Protein AF-A0A660RSP5-F1 (afdb_monomer_lite)

Structure (mmCIF, N/CA/C/O backbone):
data_AF-A0A660RSP5-F1
#
_entry.id   AF-A0A660RSP5-F1
#
loop_
_atom_site.group_PDB
_atom_site.id
_atom_site.type_symbol
_atom_site.label_atom_id
_atom_site.label_alt_id
_atom_site.label_comp_id
_atom_site.label_asym_id
_atom_site.label_entity_id
_atom_site.label_seq_id
_atom_site.pdbx_PDB_ins_code
_atom_site.Cartn_x
_atom_site.Cartn_y
_atom_site.Cartn_z
_atom_site.occupancy
_atom_site.B_iso_or_equiv
_atom_site.auth_seq_id
_atom_site.auth_comp_id
_atom_site.auth_asym_id
_atom_site.auth_atom_id
_atom_site.pdbx_PDB_model_num
ATOM 1 N N . MET A 1 1 ? 59.440 -30.195 -25.433 1.00 60.75 1 MET A N 1
ATOM 2 C CA . MET A 1 1 ? 59.143 -30.164 -26.881 1.00 60.75 1 MET A CA 1
ATOM 3 C C . MET A 1 1 ? 57.649 -30.322 -27.140 1.00 60.75 1 MET A C 1
ATOM 5 O O . MET A 1 1 ? 57.074 -29.427 -27.732 1.00 60.75 1 MET A O 1
ATOM 9 N N . GLU A 1 2 ? 56.982 -31.351 -26.608 1.00 62.72 2 GLU A N 1
ATOM 10 C CA . GLU A 1 2 ? 55.548 -31.601 -26.872 1.00 62.72 2 GLU A CA 1
ATOM 11 C C . GLU A 1 2 ? 54.580 -30.484 -26.410 1.00 62.72 2 GLU A C 1
ATOM 13 O O . GLU A 1 2 ? 53.552 -30.231 -27.037 1.00 62.72 2 GLU A O 1
ATOM 18 N N . THR A 1 3 ? 54.899 -29.781 -25.321 1.00 61.47 3 THR A N 1
ATOM 19 C CA . THR A 1 3 ? 54.102 -28.652 -24.808 1.00 61.47 3 THR A CA 1
ATOM 20 C C . THR A 1 3 ? 54.238 -27.395 -25.667 1.00 61.47 3 THR A C 1
ATOM 22 O O . THR A 1 3 ? 53.270 -26.654 -25.825 1.00 61.47 3 THR A O 1
ATOM 25 N N . THR A 1 4 ? 55.413 -27.172 -26.257 1.00 66.56 4 THR A N 1
ATOM 26 C CA . THR A 1 4 ? 55.713 -26.020 -27.111 1.00 66.56 4 THR A CA 1
ATOM 27 C C . THR A 1 4 ? 54.984 -26.114 -28.454 1.00 66.56 4 THR A C 1
ATOM 29 O O . THR A 1 4 ? 54.369 -25.137 -28.874 1.00 66.56 4 THR A O 1
ATOM 32 N N . ASP A 1 5 ? 54.935 -27.300 -29.069 1.00 72.12 5 ASP A N 1
ATOM 33 C CA . ASP A 1 5 ? 54.204 -27.543 -30.328 1.00 72.12 5 ASP A CA 1
ATOM 34 C C . ASP A 1 5 ? 52.677 -27.473 -30.154 1.00 72.12 5 ASP A C 1
ATOM 36 O O . ASP A 1 5 ? 51.948 -26.956 -31.009 1.00 72.12 5 ASP A O 1
ATOM 40 N N . LYS A 1 6 ? 52.161 -27.938 -29.008 1.00 74.12 6 LYS A N 1
ATOM 41 C CA . LYS A 1 6 ? 50.742 -27.779 -28.646 1.00 74.12 6 LYS A CA 1
ATOM 42 C C . LYS A 1 6 ? 50.365 -26.303 -28.460 1.00 74.12 6 LYS A C 1
ATOM 44 O O . LYS A 1 6 ? 49.287 -25.900 -28.890 1.00 74.12 6 LYS A O 1
ATOM 49 N N . LEU A 1 7 ? 51.251 -25.490 -27.879 1.00 73.88 7 LEU A N 1
ATOM 50 C CA . LEU A 1 7 ? 51.054 -24.042 -27.737 1.00 73.88 7 LEU A CA 1
ATOM 51 C C . LEU A 1 7 ? 51.103 -23.310 -29.088 1.00 73.88 7 LEU A C 1
ATOM 53 O O . LEU A 1 7 ? 50.232 -22.483 -29.359 1.00 73.88 7 LEU A O 1
ATOM 57 N N . LEU A 1 8 ? 52.067 -23.646 -29.951 1.00 72.31 8 LEU A N 1
ATOM 58 C CA . LEU A 1 8 ? 52.198 -23.084 -31.302 1.00 72.31 8 LEU A CA 1
ATOM 59 C C . LEU A 1 8 ? 50.972 -23.402 -32.174 1.00 72.31 8 LEU A C 1
ATOM 61 O O . LEU A 1 8 ? 50.362 -22.496 -32.740 1.00 72.31 8 LEU A O 1
ATOM 65 N N . SER 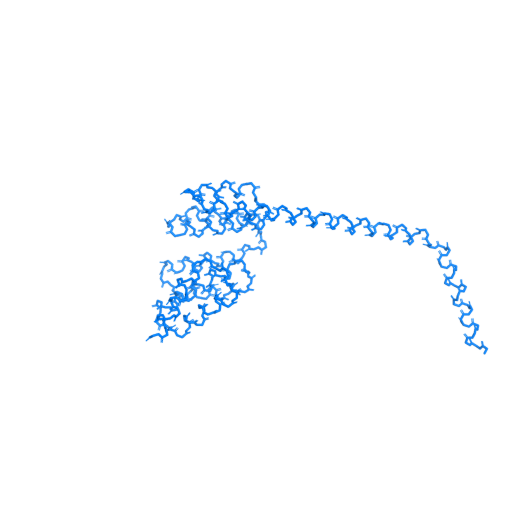A 1 9 ? 50.533 -24.663 -32.200 1.00 76.50 9 SER A N 1
ATOM 66 C CA . SER A 1 9 ? 49.352 -25.077 -32.976 1.00 76.50 9 SER A CA 1
ATOM 67 C C . SER A 1 9 ? 48.030 -24.519 -32.430 1.00 76.50 9 SER A C 1
ATOM 69 O O . SER A 1 9 ? 47.089 -24.279 -33.191 1.00 76.50 9 SER A O 1
ATOM 71 N N . PHE A 1 10 ? 47.936 -24.281 -31.119 1.00 78.44 10 PHE A N 1
ATOM 72 C CA . PHE A 1 10 ? 46.805 -23.573 -30.522 1.00 78.44 10 PHE A CA 1
ATOM 73 C C . PHE A 1 10 ? 46.781 -22.104 -30.955 1.00 78.44 10 PHE A C 1
ATOM 75 O O . PHE A 1 10 ? 45.726 -21.602 -31.339 1.00 78.44 10 PHE A O 1
ATOM 82 N N . HIS A 1 11 ? 47.939 -21.437 -30.955 1.00 77.56 11 HIS A N 1
ATOM 83 C CA . HIS A 1 11 ? 48.065 -20.051 -31.394 1.00 77.56 11 HIS A CA 1
ATOM 84 C C . HIS A 1 11 ? 47.678 -19.872 -32.870 1.00 77.56 11 HIS A C 1
ATOM 86 O O . HIS A 1 11 ? 46.904 -18.970 -33.189 1.00 77.56 11 HIS A O 1
ATOM 92 N N . GLU A 1 12 ? 48.119 -20.767 -33.759 1.00 80.56 12 GLU A N 1
ATOM 93 C CA . GLU A 1 12 ? 47.739 -20.737 -35.179 1.00 80.56 12 GLU A CA 1
ATOM 94 C C . GLU A 1 12 ? 46.234 -20.942 -35.392 1.00 80.56 12 GLU A C 1
ATOM 96 O O . GLU A 1 12 ? 45.598 -20.200 -36.144 1.00 80.56 12 GLU A O 1
ATOM 101 N N . LYS A 1 13 ? 45.627 -21.914 -34.695 1.00 81.44 13 LYS A N 1
ATOM 102 C CA . LYS A 1 13 ? 44.175 -22.151 -34.768 1.00 81.44 13 LYS A CA 1
ATOM 103 C C . LYS A 1 13 ? 43.376 -20.965 -34.232 1.00 81.44 13 LYS A C 1
ATOM 105 O O . LYS A 1 13 ? 42.359 -20.605 -34.823 1.00 81.44 13 LYS A O 1
ATOM 110 N N . LEU A 1 14 ? 43.839 -20.354 -33.143 1.00 81.75 14 LEU A N 1
ATOM 111 C CA . LEU A 1 14 ? 43.219 -19.178 -32.539 1.00 81.75 14 LEU A CA 1
ATOM 112 C C . LEU A 1 14 ? 43.320 -17.959 -33.467 1.00 81.75 14 LEU A C 1
ATOM 114 O O . LEU A 1 14 ? 42.321 -17.282 -33.698 1.00 81.75 14 LEU A O 1
ATOM 118 N N . SER A 1 15 ? 44.495 -17.721 -34.054 1.00 80.56 15 SER A N 1
ATOM 119 C CA . SER A 1 15 ? 44.726 -16.646 -35.025 1.00 80.56 15 SER A CA 1
ATOM 120 C C . SER A 1 15 ? 43.828 -16.794 -36.257 1.00 80.56 15 SER A C 1
ATOM 122 O O . SER A 1 15 ? 43.096 -15.869 -36.612 1.00 80.56 15 SER A O 1
ATOM 124 N N . ASN A 1 16 ? 43.774 -17.995 -36.843 1.00 82.25 16 ASN A N 1
ATOM 125 C CA . ASN A 1 16 ? 42.913 -18.285 -37.991 1.00 82.25 16 ASN A CA 1
ATOM 126 C C . ASN A 1 16 ? 41.420 -18.152 -37.654 1.00 82.25 16 ASN A C 1
ATOM 128 O O . ASN A 1 16 ? 40.634 -17.696 -38.486 1.00 82.25 16 ASN A O 1
ATOM 132 N N . PHE A 1 17 ? 41.018 -18.512 -36.432 1.00 83.56 17 PHE A N 1
ATOM 133 C CA . PHE A 1 17 ? 39.652 -18.313 -35.952 1.00 83.56 17 PHE A CA 1
ATOM 134 C C . PHE A 1 17 ? 39.293 -16.825 -35.870 1.00 83.56 17 PHE A C 1
ATOM 136 O O . PHE A 1 17 ? 38.258 -16.420 -36.400 1.00 83.56 17 PHE A O 1
ATOM 143 N N . PHE A 1 18 ? 40.155 -15.998 -35.272 1.00 83.00 18 PHE A N 1
ATOM 144 C CA . PHE A 1 18 ? 39.928 -14.556 -35.229 1.00 83.00 18 PHE A CA 1
ATOM 145 C C . PHE A 1 18 ? 39.943 -13.956 -36.632 1.00 83.00 18 PHE A C 1
ATOM 147 O O . PHE A 1 18 ? 38.989 -13.281 -36.983 1.00 83.00 18 PHE A O 1
ATOM 154 N N . HIS A 1 19 ? 40.914 -14.261 -37.492 1.00 81.31 19 HIS A N 1
ATOM 155 C CA . HIS A 1 19 ? 40.895 -13.750 -38.866 1.00 81.31 19 HIS A CA 1
ATOM 156 C C . HIS A 1 19 ? 39.615 -14.109 -39.630 1.00 81.31 19 HIS A C 1
ATOM 158 O O . HIS A 1 19 ? 39.085 -13.266 -40.352 1.00 81.31 19 HIS A O 1
ATOM 164 N N . LYS A 1 20 ? 39.075 -15.315 -39.423 1.00 86.31 20 LYS A N 1
ATOM 165 C CA . LYS A 1 20 ? 37.833 -15.756 -40.067 1.00 86.31 20 LYS A CA 1
ATOM 166 C C . LYS A 1 20 ? 36.572 -15.099 -39.490 1.00 86.31 20 LYS A C 1
ATOM 168 O O . LYS A 1 20 ? 35.636 -14.851 -40.244 1.00 86.31 20 LYS A O 1
ATOM 173 N N . TYR A 1 21 ? 36.520 -14.828 -38.182 1.00 90.31 21 TYR A N 1
ATOM 174 C CA . TYR A 1 21 ? 35.291 -14.393 -37.497 1.00 90.31 21 TYR A CA 1
ATOM 175 C C . TYR A 1 21 ? 35.359 -13.000 -36.851 1.00 90.31 21 TYR A C 1
ATOM 177 O O . TYR A 1 21 ? 34.368 -12.568 -36.266 1.00 90.31 21 TYR A O 1
ATOM 185 N N . ILE A 1 22 ? 36.466 -12.259 -36.964 1.00 87.38 22 ILE A N 1
ATOM 186 C CA . ILE A 1 22 ? 36.654 -10.968 -36.277 1.00 87.38 22 ILE A CA 1
ATOM 187 C C . ILE A 1 22 ? 35.582 -9.949 -36.662 1.00 87.38 22 ILE A C 1
ATOM 189 O O . ILE A 1 22 ? 35.043 -9.280 -35.786 1.00 87.38 22 ILE A O 1
ATOM 193 N N . GLN A 1 23 ? 35.208 -9.869 -37.943 1.00 86.88 23 GLN A N 1
ATOM 194 C CA . GLN A 1 23 ? 34.152 -8.960 -38.398 1.00 86.88 23 GLN A CA 1
ATOM 195 C C . GLN A 1 23 ? 32.800 -9.321 -37.772 1.00 86.88 23 GLN A C 1
ATOM 197 O O . GLN A 1 23 ? 32.117 -8.441 -37.260 1.00 86.88 23 GLN A O 1
ATOM 202 N N . LEU A 1 24 ? 32.457 -10.613 -37.726 1.00 90.38 24 LEU A N 1
ATOM 203 C CA . LEU A 1 24 ? 31.219 -11.098 -37.112 1.00 90.38 24 LEU A CA 1
ATOM 204 C C . LEU A 1 24 ? 31.195 -10.828 -35.599 1.00 90.38 24 LEU A C 1
ATOM 206 O O . LEU A 1 24 ? 30.187 -10.356 -35.075 1.00 90.38 24 LEU A O 1
ATOM 210 N N . ILE A 1 25 ? 32.314 -11.058 -34.905 1.00 90.88 25 ILE A N 1
ATOM 211 C CA . ILE A 1 25 ? 32.462 -10.763 -33.472 1.00 90.88 25 ILE A CA 1
ATOM 212 C C . ILE A 1 25 ? 32.290 -9.259 -33.214 1.00 90.88 25 ILE A C 1
ATOM 214 O O . ILE A 1 25 ? 31.538 -8.880 -32.317 1.00 90.88 25 ILE A O 1
ATOM 218 N N . LEU A 1 26 ? 32.918 -8.396 -34.019 1.00 89.69 26 LEU A N 1
ATOM 219 C CA . LEU A 1 26 ? 32.778 -6.941 -33.900 1.00 89.69 26 LEU A CA 1
ATOM 220 C C . LEU A 1 26 ? 31.334 -6.482 -34.141 1.00 89.69 26 LEU A C 1
ATOM 222 O O . LEU A 1 26 ? 30.825 -5.669 -33.371 1.00 89.69 26 LEU A O 1
ATOM 226 N N . THR A 1 27 ? 30.642 -7.030 -35.146 1.00 92.25 27 THR A N 1
ATOM 227 C CA . THR A 1 27 ? 29.224 -6.723 -35.391 1.00 92.25 27 THR A CA 1
ATOM 228 C C . THR A 1 27 ? 28.351 -7.111 -34.198 1.00 92.25 27 THR A C 1
ATOM 230 O O . THR A 1 27 ? 27.519 -6.314 -33.765 1.00 92.25 27 THR A O 1
ATOM 233 N N . VAL A 1 28 ? 28.565 -8.296 -33.614 1.00 94.75 28 VAL A N 1
ATOM 234 C CA . VAL A 1 28 ? 27.825 -8.748 -32.424 1.00 94.75 28 VAL A CA 1
ATOM 235 C C . VAL A 1 28 ? 28.103 -7.845 -31.220 1.00 94.75 28 VAL A C 1
ATOM 237 O O . VAL A 1 28 ? 27.164 -7.463 -30.523 1.00 94.75 28 VAL A O 1
ATOM 240 N N . ILE A 1 29 ? 29.360 -7.444 -30.999 1.00 95.00 29 ILE A N 1
ATOM 241 C CA . ILE A 1 29 ? 29.733 -6.524 -29.914 1.00 95.00 29 ILE A CA 1
ATOM 242 C C . ILE A 1 29 ? 29.045 -5.165 -30.089 1.00 95.00 29 ILE A C 1
ATOM 244 O O . ILE A 1 29 ? 28.493 -4.638 -29.126 1.00 95.00 29 ILE A O 1
ATOM 248 N N . ILE A 1 30 ? 29.019 -4.611 -31.305 1.00 95.75 30 ILE A N 1
ATOM 249 C CA . ILE A 1 30 ? 28.354 -3.330 -31.588 1.00 95.75 30 ILE A CA 1
ATOM 250 C C . ILE A 1 30 ? 26.849 -3.423 -31.315 1.00 95.75 30 ILE A C 1
ATOM 252 O O . ILE A 1 30 ? 26.295 -2.541 -30.658 1.00 95.75 30 ILE A O 1
ATOM 256 N N . ILE A 1 31 ? 26.193 -4.501 -31.759 1.00 96.62 31 ILE A N 1
ATOM 257 C CA . ILE A 1 31 ? 24.772 -4.742 -31.470 1.00 96.62 31 ILE A CA 1
ATOM 258 C C . ILE A 1 31 ? 24.548 -4.837 -29.957 1.00 96.62 31 ILE A C 1
ATOM 260 O O . ILE A 1 31 ? 23.613 -4.237 -29.431 1.00 96.62 31 ILE A O 1
ATOM 264 N N . PHE A 1 32 ? 25.425 -5.539 -29.237 1.00 96.81 32 PHE A N 1
ATOM 265 C CA . PHE A 1 32 ? 25.319 -5.688 -27.789 1.00 96.81 32 PHE A CA 1
ATOM 266 C C . PHE A 1 32 ? 25.487 -4.350 -27.052 1.00 96.81 32 PHE A C 1
ATOM 268 O O . PHE A 1 32 ? 24.688 -4.028 -26.173 1.00 96.81 32 PHE A O 1
ATOM 275 N N . ILE A 1 33 ? 26.458 -3.524 -27.454 1.00 96.31 33 ILE A N 1
ATOM 276 C CA . ILE A 1 33 ? 26.647 -2.167 -26.918 1.00 96.31 33 ILE A CA 1
ATOM 277 C C . ILE A 1 33 ? 25.419 -1.296 -27.213 1.00 96.31 33 ILE A C 1
ATOM 279 O O . ILE A 1 33 ? 24.932 -0.606 -26.317 1.00 96.31 33 ILE A O 1
ATOM 283 N N . ALA A 1 34 ? 24.875 -1.356 -28.432 1.00 95.88 34 ALA A N 1
ATOM 284 C CA . ALA A 1 34 ? 23.667 -0.618 -28.795 1.00 95.88 34 ALA A CA 1
ATOM 285 C C . ALA A 1 34 ? 22.459 -1.036 -27.935 1.00 95.88 34 ALA A C 1
ATOM 287 O O . ALA A 1 34 ? 21.726 -0.171 -27.454 1.00 95.88 34 ALA A O 1
ATOM 288 N N . LEU A 1 35 ? 22.290 -2.336 -27.668 1.00 96.62 35 LEU A N 1
ATOM 289 C CA . LEU A 1 35 ? 21.248 -2.851 -26.773 1.00 96.62 35 LEU A CA 1
ATOM 290 C C . LEU A 1 35 ? 21.434 -2.367 -25.328 1.00 96.62 35 LEU A C 1
ATOM 292 O O . LEU A 1 35 ? 20.459 -1.961 -24.696 1.00 96.62 35 LEU A O 1
ATOM 296 N N . ILE A 1 36 ? 22.671 -2.351 -24.818 1.00 95.44 36 ILE A N 1
ATOM 297 C CA . ILE A 1 36 ? 22.982 -1.815 -23.483 1.00 95.44 36 ILE A CA 1
ATOM 298 C C . ILE A 1 36 ? 22.635 -0.325 -23.409 1.00 95.44 36 ILE A C 1
ATOM 300 O O . ILE A 1 36 ? 21.987 0.100 -22.454 1.00 95.44 36 ILE A O 1
ATOM 304 N N . LEU A 1 37 ? 23.016 0.467 -24.415 1.00 95.31 37 LEU A N 1
ATOM 305 C CA . LEU A 1 37 ? 22.720 1.902 -24.460 1.00 95.31 37 LEU A CA 1
ATOM 306 C C . LEU A 1 37 ? 21.215 2.172 -24.555 1.00 95.31 37 LEU A C 1
ATOM 308 O O . LEU A 1 37 ? 20.706 3.032 -23.836 1.00 95.31 37 LEU A O 1
ATOM 312 N N . MET A 1 38 ? 20.488 1.409 -25.377 1.00 93.75 38 MET A N 1
ATOM 313 C CA . MET A 1 38 ? 19.026 1.486 -25.444 1.00 93.75 38 MET A CA 1
ATOM 314 C C . MET A 1 38 ? 18.382 1.138 -24.099 1.00 93.75 38 MET A C 1
ATOM 316 O O . MET A 1 38 ? 17.510 1.870 -23.631 1.00 93.75 38 MET A O 1
ATOM 320 N N . MET A 1 39 ? 18.832 0.065 -23.440 1.00 92.06 39 MET A N 1
ATOM 321 C CA . MET A 1 39 ? 18.318 -0.344 -22.131 1.00 92.06 39 MET A CA 1
ATOM 322 C C . MET A 1 39 ? 18.628 0.699 -21.046 1.00 92.06 39 MET A C 1
ATOM 324 O O . MET A 1 39 ? 17.749 1.045 -20.256 1.00 92.06 39 MET A O 1
ATOM 328 N N . ALA A 1 40 ? 19.845 1.247 -21.028 1.00 92.88 40 ALA A N 1
ATOM 329 C CA . ALA A 1 40 ? 20.249 2.297 -20.097 1.00 92.88 40 ALA A CA 1
ATOM 330 C C . ALA A 1 40 ? 19.448 3.591 -20.313 1.00 92.88 40 ALA A C 1
ATOM 332 O O . ALA A 1 40 ? 18.938 4.163 -19.349 1.00 92.88 40 ALA A O 1
ATOM 333 N N . GLY A 1 41 ? 19.272 4.015 -21.569 1.00 92.00 41 GLY A N 1
ATOM 334 C CA . GLY A 1 41 ? 18.461 5.180 -21.927 1.00 92.00 41 GLY A CA 1
ATOM 335 C C . GLY A 1 41 ? 16.989 5.009 -21.543 1.00 92.00 41 GLY A C 1
ATOM 336 O O . GLY A 1 41 ? 16.401 5.904 -20.931 1.00 92.00 41 GLY A O 1
ATOM 337 N N . TYR A 1 42 ? 16.411 3.834 -21.818 1.00 91.81 42 TYR A N 1
ATOM 338 C CA . TYR A 1 42 ? 15.050 3.491 -21.402 1.00 91.81 42 TYR A CA 1
ATOM 339 C C . TYR A 1 42 ? 14.895 3.528 -19.876 1.00 91.81 42 TYR A C 1
ATOM 341 O O . TYR A 1 42 ? 13.970 4.164 -19.362 1.00 91.81 42 TYR A O 1
ATOM 349 N N . ASN A 1 43 ? 15.824 2.908 -19.141 1.00 85.81 43 ASN A N 1
ATOM 350 C CA . ASN A 1 43 ? 15.812 2.899 -17.678 1.00 85.81 43 ASN A CA 1
ATOM 351 C C . ASN A 1 43 ? 15.962 4.313 -17.097 1.00 85.81 43 ASN A C 1
ATOM 353 O O . ASN A 1 43 ? 15.235 4.674 -16.173 1.00 85.81 43 ASN A O 1
ATOM 357 N N . TYR A 1 44 ? 16.846 5.140 -17.660 1.00 89.56 44 TYR A N 1
ATOM 358 C CA . TYR A 1 44 ? 17.021 6.532 -17.244 1.00 89.56 44 TYR A CA 1
ATOM 359 C C . TYR A 1 44 ? 15.742 7.358 -17.448 1.00 89.56 44 TYR A C 1
ATOM 361 O O . TYR A 1 44 ? 15.278 8.026 -16.519 1.00 89.56 44 TYR A O 1
ATOM 369 N N . TYR A 1 45 ? 15.130 7.272 -18.634 1.00 86.88 45 TYR A N 1
ATOM 370 C CA . TYR A 1 45 ? 13.884 7.976 -18.941 1.00 86.88 45 TYR A CA 1
ATOM 371 C C . TYR A 1 45 ? 12.739 7.535 -18.020 1.00 86.88 45 TYR A C 1
ATOM 373 O O . TYR A 1 45 ? 12.037 8.374 -17.447 1.00 86.88 45 TYR A O 1
ATOM 381 N N . LYS A 1 46 ? 12.588 6.220 -17.822 1.00 84.19 46 LYS A N 1
ATOM 382 C CA . LYS A 1 46 ? 11.592 5.643 -16.914 1.00 84.19 46 LYS A CA 1
ATOM 383 C C . LYS A 1 46 ? 11.776 6.152 -15.483 1.00 84.19 46 LYS A C 1
ATOM 385 O O . LYS A 1 46 ? 10.813 6.624 -14.886 1.00 84.19 46 LYS A O 1
ATOM 390 N N . ASN A 1 47 ? 13.002 6.127 -14.958 1.00 79.06 47 ASN A N 1
ATOM 391 C CA . ASN A 1 47 ? 13.296 6.573 -13.593 1.00 79.06 47 ASN A CA 1
ATOM 392 C C . ASN A 1 47 ? 13.033 8.072 -13.397 1.00 79.06 47 ASN A C 1
ATOM 394 O O . ASN A 1 47 ? 12.492 8.476 -12.367 1.00 79.06 47 ASN A O 1
ATOM 398 N N . LYS A 1 48 ? 13.364 8.905 -14.393 1.00 84.75 48 LYS A N 1
ATOM 399 C CA . LYS A 1 48 ? 13.059 10.342 -14.356 1.00 84.75 48 LYS A CA 1
ATOM 400 C C . LYS A 1 48 ? 11.549 10.589 -14.300 1.00 84.75 48 LYS A C 1
ATOM 402 O O . LYS A 1 48 ? 11.091 11.359 -13.456 1.00 84.75 48 LYS A O 1
ATOM 407 N N . LYS A 1 49 ? 10.784 9.901 -15.154 1.00 86.00 49 LYS A N 1
ATOM 408 C CA . LYS A 1 49 ? 9.319 9.995 -15.191 1.00 86.00 49 LYS A CA 1
ATOM 409 C C . LYS A 1 49 ? 8.674 9.514 -13.887 1.00 86.00 49 LYS A C 1
ATOM 411 O O . LYS A 1 49 ? 7.725 10.135 -13.421 1.00 86.00 49 LYS A O 1
ATOM 416 N N . GLU A 1 50 ? 9.196 8.450 -13.276 1.00 84.62 50 GLU A N 1
ATOM 417 C CA . GLU A 1 50 ? 8.736 7.963 -11.966 1.00 84.62 50 GLU A CA 1
ATOM 418 C C . GLU A 1 50 ? 8.973 8.983 -10.851 1.00 84.62 50 GLU A C 1
ATOM 420 O O . GLU A 1 50 ? 8.060 9.274 -10.080 1.00 84.62 50 GLU A O 1
ATOM 425 N N . LYS A 1 51 ? 10.171 9.579 -10.792 1.00 83.00 51 LYS A N 1
ATOM 426 C CA . LYS A 1 51 ? 10.485 10.607 -9.790 1.00 83.00 51 LYS A CA 1
ATOM 427 C C . LYS A 1 51 ? 9.543 11.805 -9.906 1.00 83.00 51 LYS A C 1
ATOM 429 O O . LYS A 1 51 ? 9.030 12.287 -8.899 1.00 83.00 51 LYS A O 1
ATOM 434 N N . GLU A 1 52 ? 9.294 12.264 -11.129 1.00 88.31 52 GLU A N 1
ATOM 435 C CA . GLU A 1 52 ? 8.346 13.347 -11.391 1.00 88.31 52 GLU A CA 1
ATOM 436 C C . GLU A 1 52 ? 6.921 12.964 -10.966 1.00 88.31 52 GLU A C 1
ATOM 438 O O . GLU A 1 52 ? 6.245 13.740 -10.288 1.00 88.31 52 GLU A O 1
ATOM 443 N N . ALA A 1 53 ? 6.468 11.757 -11.312 1.00 88.25 53 ALA A N 1
ATOM 444 C CA . ALA A 1 53 ? 5.150 11.269 -10.926 1.00 88.25 53 ALA A CA 1
ATOM 445 C C . ALA A 1 53 ? 4.996 11.205 -9.398 1.00 88.25 53 ALA A C 1
ATOM 447 O O . ALA A 1 53 ? 3.962 11.600 -8.872 1.00 88.25 53 ALA A O 1
ATOM 448 N N . TYR A 1 54 ? 6.030 10.777 -8.672 1.00 85.12 54 TYR A N 1
ATOM 449 C CA . TYR A 1 54 ? 5.993 10.715 -7.213 1.00 85.12 54 TYR A CA 1
ATOM 450 C C . TYR A 1 54 ? 5.877 12.101 -6.561 1.00 85.12 54 TYR A C 1
ATOM 452 O O . TYR A 1 54 ? 5.074 12.290 -5.652 1.00 85.12 54 TYR A O 1
ATOM 460 N N . ILE A 1 55 ? 6.608 13.103 -7.060 1.00 84.44 55 ILE A N 1
ATOM 461 C CA . ILE A 1 55 ? 6.490 14.486 -6.563 1.00 84.44 55 ILE A CA 1
ATOM 462 C C . ILE A 1 55 ? 5.068 15.019 -6.789 1.00 84.44 55 ILE A C 1
ATOM 464 O O . ILE A 1 55 ? 4.457 15.577 -5.878 1.00 84.44 55 ILE A O 1
ATOM 468 N N . ASN A 1 56 ? 4.516 14.796 -7.983 1.00 86.69 56 ASN A N 1
ATOM 469 C CA . ASN A 1 56 ? 3.152 15.210 -8.308 1.00 86.69 56 ASN A CA 1
ATOM 470 C C . ASN A 1 56 ? 2.096 14.462 -7.471 1.00 86.69 56 ASN A C 1
ATOM 472 O O . ASN A 1 56 ? 1.067 15.046 -7.136 1.00 86.69 56 ASN A O 1
ATOM 476 N N . LEU A 1 57 ? 2.350 13.204 -7.090 1.00 87.56 57 LEU A N 1
ATOM 477 C CA . LEU A 1 57 ? 1.489 12.449 -6.175 1.00 87.56 57 LEU A CA 1
ATOM 478 C C . LEU A 1 57 ? 1.445 13.106 -4.793 1.00 87.56 57 LEU A C 1
ATOM 480 O O . LEU A 1 57 ? 0.362 13.352 -4.267 1.00 87.56 57 LEU A O 1
ATOM 484 N N . LEU A 1 58 ? 2.610 13.430 -4.224 1.00 84.56 58 LEU A N 1
ATOM 485 C CA . LEU A 1 58 ? 2.692 14.117 -2.931 1.00 84.56 58 LEU A CA 1
ATOM 486 C C . LEU A 1 58 ? 1.982 15.473 -2.973 1.00 84.56 58 LEU A C 1
ATOM 488 O O . LEU A 1 58 ? 1.253 15.827 -2.049 1.00 84.56 58 LEU A O 1
ATOM 492 N N . GLN A 1 59 ? 2.141 16.212 -4.072 1.00 86.25 59 GLN A N 1
ATOM 493 C CA . GLN A 1 59 ? 1.434 17.471 -4.263 1.00 86.25 59 GLN A CA 1
ATOM 494 C C . GLN A 1 59 ? -0.085 17.270 -4.324 1.00 86.25 59 GLN A C 1
ATOM 496 O O . GLN A 1 59 ? -0.809 18.033 -3.695 1.00 86.25 59 GLN A O 1
ATOM 501 N N . ALA A 1 60 ? -0.575 16.255 -5.041 1.00 84.69 60 ALA A N 1
ATOM 502 C CA . ALA A 1 60 ? -2.005 15.952 -5.130 1.00 84.69 60 ALA A CA 1
ATOM 503 C C . ALA A 1 60 ? -2.613 15.582 -3.766 1.00 84.69 60 ALA A C 1
ATOM 505 O O . ALA A 1 60 ? -3.747 15.962 -3.482 1.00 84.69 60 ALA A O 1
ATOM 506 N N . LEU A 1 61 ? -1.855 14.891 -2.910 1.00 83.56 61 LEU A N 1
ATOM 507 C CA . LEU A 1 61 ? -2.288 14.518 -1.559 1.00 83.56 61 LEU A CA 1
ATOM 508 C C . LEU A 1 61 ? -2.432 15.717 -0.616 1.00 83.56 61 LEU A C 1
ATOM 510 O O . LEU A 1 61 ? -3.296 15.700 0.254 1.00 83.56 61 LEU A O 1
ATOM 514 N N . ASN A 1 62 ? -1.614 16.753 -0.802 1.00 81.50 62 ASN A N 1
ATOM 515 C CA . ASN A 1 62 ? -1.605 17.943 0.051 1.00 81.50 62 ASN A CA 1
ATOM 516 C C . ASN A 1 62 ? -2.616 19.021 -0.381 1.00 81.50 62 ASN A C 1
ATOM 518 O O . ASN A 1 62 ? -2.700 20.073 0.251 1.00 81.50 62 ASN A O 1
ATOM 522 N N . GLN A 1 63 ? -3.367 18.800 -1.464 1.00 84.12 63 GLN A N 1
ATOM 523 C CA . GLN A 1 63 ? -4.384 19.747 -1.921 1.00 84.12 63 GLN A CA 1
ATOM 524 C C . GLN A 1 63 ? -5.659 19.665 -1.076 1.00 84.12 63 GLN A C 1
ATOM 526 O O . GLN A 1 63 ? -6.031 18.606 -0.574 1.00 84.12 63 GLN A O 1
ATOM 531 N N . SER A 1 64 ? -6.376 20.791 -0.988 1.00 80.31 64 SER A N 1
ATOM 532 C CA . SER A 1 64 ? -7.640 20.904 -0.245 1.00 80.31 64 SER A CA 1
ATOM 533 C C . SER A 1 64 ? -8.700 19.896 -0.704 1.00 80.31 64 SER A C 1
ATOM 535 O O . SER A 1 64 ? -9.476 19.408 0.112 1.00 80.31 64 SER A O 1
ATOM 537 N N . ASN A 1 65 ? -8.701 19.534 -1.992 1.00 87.00 65 ASN A N 1
ATOM 538 C CA . ASN A 1 65 ? -9.499 18.441 -2.542 1.00 87.00 65 ASN A CA 1
ATOM 539 C C . ASN A 1 65 ? -8.591 17.308 -3.046 1.00 87.00 65 ASN A C 1
ATOM 541 O O . ASN A 1 65 ? -8.371 17.140 -4.251 1.00 87.00 65 ASN A O 1
ATOM 545 N N . ALA A 1 66 ? -8.049 16.533 -2.104 1.00 86.62 66 ALA A N 1
ATOM 546 C CA . ALA A 1 66 ? -7.134 15.433 -2.399 1.00 86.62 66 ALA A CA 1
ATOM 547 C C . ALA A 1 66 ? -7.762 14.361 -3.310 1.00 86.62 66 ALA A C 1
ATOM 549 O O . ALA A 1 66 ? -7.083 13.839 -4.188 1.00 86.62 66 ALA A O 1
ATOM 550 N N . VAL A 1 67 ? -9.061 14.061 -3.168 1.00 90.06 67 VAL A N 1
ATOM 551 C CA . VAL A 1 67 ? -9.734 13.021 -3.973 1.00 90.06 67 VAL A CA 1
ATOM 552 C C . VAL A 1 67 ? -9.774 13.401 -5.451 1.00 90.06 67 VAL A C 1
ATOM 554 O O . VAL A 1 67 ? -9.275 12.642 -6.279 1.00 90.06 67 VAL A O 1
ATOM 557 N N . ALA A 1 68 ? -10.288 14.587 -5.789 1.00 90.50 68 ALA A N 1
ATOM 558 C CA . ALA A 1 68 ? -10.351 15.031 -7.185 1.00 90.50 68 ALA A CA 1
ATOM 559 C C . ALA A 1 68 ? -8.946 15.173 -7.803 1.00 90.50 68 ALA A C 1
ATOM 561 O O . ALA A 1 68 ? -8.713 14.829 -8.963 1.00 90.50 68 ALA A O 1
ATOM 562 N N . SER A 1 69 ? -7.980 15.635 -7.006 1.00 90.62 69 SER A N 1
ATOM 563 C CA . SER A 1 69 ? -6.583 15.769 -7.431 1.00 90.62 69 SER A CA 1
ATOM 564 C C . SER A 1 69 ? -5.950 14.413 -7.742 1.00 90.62 69 SER A C 1
ATOM 566 O O . SER A 1 69 ? -5.269 14.265 -8.758 1.00 90.62 69 SER A O 1
ATOM 568 N N . LEU A 1 70 ? -6.213 13.406 -6.907 1.00 91.75 70 LEU A N 1
ATOM 569 C CA . LEU A 1 70 ? -5.762 12.034 -7.122 1.00 91.75 70 LEU A CA 1
ATOM 570 C C . LEU A 1 70 ? -6.442 11.384 -8.333 1.00 91.75 70 LEU A C 1
ATOM 572 O O . LEU A 1 70 ? -5.772 10.687 -9.092 1.00 91.75 70 LEU A O 1
ATOM 576 N N . GLU A 1 71 ? -7.741 11.612 -8.552 1.00 90.88 71 GLU A N 1
ATOM 577 C CA . GLU A 1 71 ? -8.450 11.103 -9.737 1.00 90.88 71 GLU A CA 1
ATOM 578 C C . GLU A 1 71 ? -7.814 11.631 -11.033 1.00 90.88 71 GLU A C 1
ATOM 580 O O . GLU A 1 71 ? -7.518 10.857 -11.949 1.00 90.88 71 GLU A O 1
ATOM 585 N N . ASN A 1 72 ? -7.521 12.934 -11.082 1.00 90.69 72 ASN A N 1
ATOM 586 C CA . ASN A 1 72 ? -6.824 13.559 -12.207 1.00 90.69 72 ASN A CA 1
ATOM 587 C C . ASN A 1 72 ? -5.393 13.028 -12.363 1.00 90.69 72 ASN A C 1
ATOM 589 O O . ASN A 1 72 ? -4.947 12.731 -13.475 1.00 90.69 72 ASN A O 1
ATOM 593 N N . PHE A 1 73 ? -4.681 12.872 -11.246 1.00 92.06 73 PHE A N 1
ATOM 594 C CA . PHE A 1 73 ? -3.325 12.337 -11.222 1.00 92.06 73 PHE A CA 1
ATOM 595 C C . PHE A 1 73 ? -3.257 10.924 -11.815 1.00 92.06 73 PHE A C 1
ATOM 597 O O . PHE A 1 73 ? -2.403 10.653 -12.662 1.00 92.06 73 PHE A O 1
ATOM 604 N N . VAL A 1 74 ? -4.177 10.038 -11.420 1.00 90.56 74 VAL A N 1
ATOM 605 C CA . VAL A 1 74 ? -4.240 8.655 -11.910 1.00 90.56 74 VAL A CA 1
ATOM 606 C C . VAL A 1 74 ? -4.371 8.608 -13.428 1.00 90.56 74 VAL A C 1
ATOM 608 O O . VAL A 1 74 ? -3.689 7.807 -14.059 1.00 90.56 74 VAL A O 1
ATOM 611 N N . ASN A 1 75 ? -5.189 9.476 -14.027 1.00 87.69 75 ASN A N 1
ATOM 612 C CA . ASN A 1 75 ? -5.354 9.507 -15.482 1.00 87.69 75 ASN A CA 1
ATOM 613 C C . ASN A 1 75 ? -4.064 9.947 -16.200 1.00 87.69 75 ASN A C 1
ATOM 615 O O . ASN A 1 75 ? -3.738 9.426 -17.263 1.00 87.69 75 ASN A O 1
ATOM 619 N N . LYS A 1 76 ? -3.297 10.876 -15.614 1.00 89.56 76 LYS A N 1
ATOM 620 C CA . LYS A 1 76 ? -2.042 11.389 -16.195 1.00 89.56 76 LYS A CA 1
ATOM 621 C C . LYS A 1 76 ? -0.864 10.421 -16.031 1.00 89.56 76 LYS A C 1
ATOM 623 O O . LYS A 1 76 ? 0.009 10.351 -16.898 1.00 89.56 76 LYS A O 1
ATOM 628 N N . TYR A 1 77 ? -0.829 9.678 -14.928 1.00 87.62 77 TYR A N 1
ATOM 629 C CA . TYR A 1 77 ? 0.291 8.815 -14.542 1.00 87.62 77 TYR A CA 1
ATOM 630 C C . TYR A 1 77 ? -0.088 7.324 -14.487 1.00 87.62 77 TYR A C 1
ATOM 632 O O . TYR A 1 77 ? 0.556 6.544 -13.794 1.00 87.62 77 TYR A O 1
ATOM 640 N N . GLU A 1 78 ? -1.085 6.896 -15.267 1.00 82.12 78 GLU A N 1
ATOM 641 C CA . GLU A 1 78 ? -1.677 5.544 -15.228 1.00 82.12 78 GLU A CA 1
ATOM 642 C C . GLU A 1 78 ? -0.706 4.365 -15.433 1.00 82.12 78 GLU A C 1
ATOM 644 O O . GLU A 1 78 ? -1.039 3.237 -15.089 1.00 82.12 78 GLU A O 1
ATOM 649 N N . ASN A 1 79 ? 0.491 4.600 -15.981 1.00 80.69 79 ASN A N 1
ATOM 650 C CA . ASN A 1 79 ? 1.497 3.562 -16.247 1.00 80.69 79 ASN A CA 1
ATOM 651 C C . ASN A 1 79 ? 2.736 3.672 -15.343 1.00 80.69 79 ASN A C 1
ATOM 653 O O . ASN A 1 79 ? 3.747 3.023 -15.611 1.00 80.69 79 ASN A O 1
ATOM 657 N N . THR A 1 80 ? 2.687 4.498 -14.294 1.00 86.12 80 THR A N 1
ATOM 658 C CA . THR A 1 80 ? 3.782 4.642 -13.325 1.00 86.12 80 THR A CA 1
ATOM 659 C C . THR A 1 80 ? 3.468 3.924 -12.013 1.00 86.12 80 THR A C 1
ATOM 661 O O . THR A 1 80 ? 2.315 3.598 -11.705 1.00 86.12 80 THR A O 1
ATOM 664 N N . GLN A 1 81 ? 4.500 3.672 -11.210 1.00 83.38 81 GLN A N 1
ATOM 665 C CA . GLN A 1 81 ? 4.365 3.166 -9.849 1.00 83.38 81 GLN A CA 1
ATOM 666 C C . GLN A 1 81 ? 3.638 4.174 -8.955 1.00 83.38 81 GLN A C 1
ATOM 668 O O . GLN A 1 81 ? 2.839 3.767 -8.112 1.00 83.38 81 GLN A O 1
ATOM 673 N N . ALA A 1 82 ? 3.854 5.473 -9.165 1.00 86.50 82 ALA A N 1
ATOM 674 C CA . ALA A 1 82 ? 3.106 6.510 -8.461 1.00 86.50 82 ALA A CA 1
ATOM 675 C C . ALA A 1 82 ? 1.608 6.497 -8.829 1.00 86.50 82 ALA A C 1
ATOM 677 O O . ALA A 1 82 ? 0.766 6.583 -7.940 1.00 86.50 82 ALA A O 1
ATOM 678 N N . GLY A 1 83 ? 1.246 6.313 -10.107 1.00 88.56 83 GLY A N 1
ATOM 679 C CA . GLY A 1 83 ? -0.155 6.154 -10.532 1.00 88.56 83 GLY A CA 1
ATOM 680 C C . GLY A 1 83 ? -0.831 4.951 -9.881 1.00 88.56 83 GLY A C 1
ATOM 681 O O . GLY A 1 83 ? -1.957 5.039 -9.390 1.00 88.56 83 GLY A O 1
ATOM 682 N N . PHE A 1 84 ? -0.094 3.847 -9.782 1.00 86.19 84 PHE A N 1
ATOM 683 C CA . PHE A 1 84 ? -0.532 2.674 -9.042 1.00 86.19 84 PHE A CA 1
ATOM 684 C C . PHE A 1 84 ? -0.768 2.981 -7.552 1.00 86.19 84 PHE A C 1
ATOM 686 O O . PHE A 1 84 ? -1.811 2.623 -7.011 1.00 86.19 84 PHE A O 1
ATOM 693 N N . GLN A 1 85 ? 0.172 3.658 -6.883 1.00 85.44 85 GLN A N 1
ATOM 694 C CA . GLN A 1 85 ? 0.014 4.059 -5.479 1.00 85.44 85 GLN A CA 1
ATOM 695 C C . GLN A 1 85 ? -1.193 4.984 -5.287 1.00 85.44 85 GLN A C 1
ATOM 697 O O . GLN A 1 85 ? -1.970 4.784 -4.358 1.00 85.44 85 GLN A O 1
ATOM 702 N N . ALA A 1 86 ? -1.398 5.942 -6.191 1.00 89.50 86 ALA A N 1
ATOM 703 C CA . ALA A 1 86 ? -2.545 6.842 -6.163 1.00 89.50 86 ALA A CA 1
ATOM 704 C C . ALA A 1 86 ? -3.878 6.087 -6.252 1.00 89.50 86 ALA A C 1
ATOM 706 O O . ALA A 1 86 ? -4.803 6.389 -5.499 1.00 89.50 86 ALA A O 1
ATOM 707 N N . LEU A 1 87 ? -3.964 5.057 -7.105 1.00 89.50 87 LEU A N 1
ATOM 708 C CA . LEU A 1 87 ? -5.130 4.170 -7.163 1.00 89.50 87 LEU A CA 1
ATOM 709 C C . LEU A 1 87 ? -5.369 3.452 -5.828 1.00 89.50 87 LEU A C 1
ATOM 711 O O . LEU A 1 87 ? -6.514 3.361 -5.399 1.00 89.50 87 LEU A O 1
ATOM 715 N N . LEU A 1 88 ? -4.323 2.970 -5.147 1.00 86.62 88 LEU A N 1
ATOM 716 C CA . LEU A 1 88 ? -4.474 2.340 -3.826 1.00 86.62 88 LEU A CA 1
ATOM 717 C C . LEU A 1 88 ? -4.939 3.320 -2.754 1.00 86.62 88 LEU A C 1
ATOM 719 O O . LEU A 1 88 ? -5.769 2.967 -1.916 1.00 86.62 88 LEU A O 1
ATOM 723 N N . ILE A 1 89 ? -4.422 4.547 -2.789 1.00 86.50 89 ILE A N 1
ATOM 724 C CA . ILE A 1 89 ? -4.820 5.594 -1.853 1.00 86.50 89 ILE A CA 1
ATOM 725 C C . ILE A 1 89 ? -6.290 5.961 -2.083 1.00 86.50 89 ILE A C 1
ATOM 727 O O . ILE A 1 89 ? -7.064 5.945 -1.129 1.00 86.50 89 ILE A O 1
ATOM 731 N N . LEU A 1 90 ? -6.704 6.192 -3.335 1.00 90.31 90 LEU A N 1
ATOM 732 C CA . LEU A 1 90 ? -8.111 6.425 -3.688 1.00 90.31 90 LEU A CA 1
ATOM 733 C C . LEU A 1 90 ? -9.008 5.269 -3.254 1.00 90.31 90 LEU A C 1
ATOM 735 O O . LEU A 1 90 ? -10.058 5.491 -2.659 1.00 90.31 90 LEU A O 1
ATOM 739 N N . TRP A 1 91 ? -8.578 4.033 -3.513 1.00 89.44 91 TRP A N 1
ATOM 740 C CA . TRP A 1 91 ? -9.294 2.837 -3.087 1.00 89.44 91 TRP A CA 1
ATOM 741 C C . TRP A 1 91 ? -9.534 2.835 -1.571 1.00 89.44 91 TRP A C 1
ATOM 743 O O . TRP A 1 91 ? -10.658 2.599 -1.125 1.00 89.44 91 TRP A O 1
ATOM 753 N N . ASN A 1 92 ? -8.502 3.151 -0.781 1.00 84.62 92 ASN A N 1
ATOM 754 C CA . ASN A 1 92 ? -8.599 3.221 0.675 1.00 84.62 92 ASN A CA 1
ATOM 755 C C . ASN A 1 92 ? -9.483 4.386 1.150 1.00 84.62 92 ASN A C 1
ATOM 757 O O . ASN A 1 92 ? -10.263 4.205 2.081 1.00 84.62 92 ASN A O 1
ATOM 761 N N . ILE A 1 93 ? -9.405 5.553 0.502 1.00 88.56 93 ILE A N 1
ATOM 762 C CA . ILE A 1 93 ? -10.269 6.699 0.817 1.00 88.56 93 ILE A CA 1
ATOM 763 C C . ILE A 1 93 ? -11.739 6.341 0.572 1.00 88.56 93 ILE A C 1
ATOM 765 O O . ILE A 1 93 ? -12.565 6.530 1.462 1.00 88.56 93 ILE A O 1
ATOM 769 N N . TYR A 1 94 ? -12.079 5.763 -0.585 1.00 90.62 94 TYR A N 1
ATOM 770 C CA . TYR A 1 94 ? -13.461 5.350 -0.854 1.00 90.62 94 TYR A CA 1
ATOM 771 C C . TYR A 1 94 ? -13.935 4.251 0.092 1.00 90.62 94 TYR A C 1
ATOM 773 O O . TYR A 1 94 ? -15.095 4.258 0.494 1.00 90.62 94 TYR A O 1
ATOM 781 N N . TYR A 1 95 ? -13.051 3.335 0.494 1.00 85.75 95 TYR A N 1
ATOM 782 C CA . TYR A 1 95 ? -13.373 2.361 1.533 1.00 85.75 95 TYR A CA 1
ATOM 783 C C . 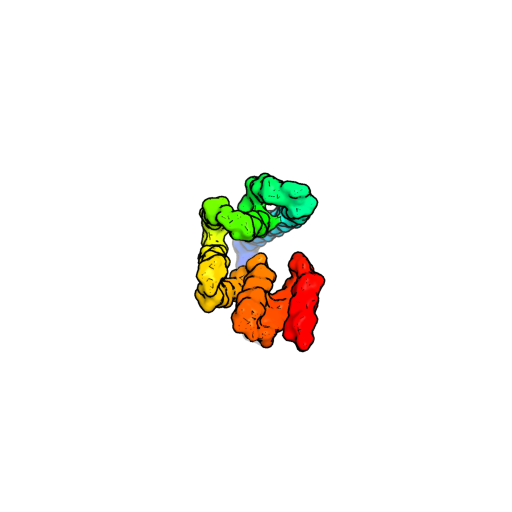TYR A 1 95 ? -13.727 3.049 2.864 1.00 85.75 95 TYR A C 1
ATOM 785 O O . TYR A 1 95 ? -14.764 2.742 3.447 1.00 85.75 95 TYR A O 1
ATOM 793 N N . GLN A 1 96 ? -12.924 4.019 3.316 1.00 84.75 96 GLN A N 1
ATOM 794 C CA . GLN A 1 96 ? -13.201 4.790 4.537 1.00 84.75 96 GLN A CA 1
ATOM 795 C C . GLN A 1 96 ? -14.506 5.596 4.443 1.00 84.75 96 GLN A C 1
ATOM 797 O O . GLN A 1 96 ? -15.210 5.745 5.437 1.00 84.75 96 GLN A O 1
ATOM 802 N N . GLN A 1 97 ? -14.855 6.066 3.245 1.00 89.69 97 GLN A N 1
ATOM 803 C CA . GLN A 1 97 ? -16.110 6.768 2.960 1.00 89.69 97 GLN A CA 1
ATOM 804 C C . GLN A 1 97 ? -17.313 5.828 2.762 1.00 89.69 97 GLN A C 1
ATOM 806 O O . GLN A 1 97 ? -18.415 6.304 2.516 1.00 89.69 97 GLN A O 1
ATOM 811 N N . SER A 1 98 ? -17.132 4.504 2.863 1.00 88.25 98 SER A N 1
ATOM 812 C CA . SER A 1 98 ? -18.161 3.495 2.549 1.00 88.25 98 SER A CA 1
ATOM 813 C C . SER A 1 98 ? -18.701 3.557 1.108 1.00 88.25 98 SER A C 1
ATOM 815 O O . SER A 1 98 ? -19.776 3.043 0.804 1.00 88.25 98 SER A O 1
ATOM 817 N N . GLU A 1 99 ? -17.930 4.131 0.186 1.00 91.00 99 GLU A N 1
ATOM 818 C CA . GLU A 1 99 ? -18.252 4.285 -1.236 1.00 91.00 99 GLU A CA 1
ATOM 819 C C . GLU A 1 99 ? -17.842 3.026 -2.023 1.00 91.00 99 GLU A C 1
ATOM 821 O O . GLU A 1 99 ? -16.943 3.033 -2.874 1.00 91.00 99 GLU A O 1
ATOM 826 N N . TYR A 1 100 ? -18.483 1.893 -1.715 1.00 84.81 100 TYR A N 1
ATOM 827 C CA . TYR A 1 100 ? -18.081 0.573 -2.224 1.00 84.81 100 TYR A CA 1
ATOM 828 C C . TYR A 1 100 ? -18.177 0.434 -3.754 1.00 84.81 100 TYR A C 1
ATOM 830 O O . TYR A 1 100 ? -17.424 -0.334 -4.353 1.00 84.81 100 TYR A O 1
ATOM 838 N N . SER A 1 101 ? -19.058 1.196 -4.408 1.00 88.31 101 SER A N 1
ATOM 839 C CA . SER A 1 101 ? -19.173 1.219 -5.873 1.00 88.31 101 SER A CA 1
ATOM 840 C C . SER A 1 101 ? -17.919 1.815 -6.528 1.00 88.31 101 SER A C 1
ATOM 842 O O . SER A 1 101 ? -17.331 1.213 -7.429 1.00 88.31 101 SER A O 1
ATOM 844 N N . LYS A 1 102 ? -17.447 2.963 -6.023 1.00 90.56 102 LYS A N 1
ATOM 845 C CA . LYS A 1 102 ? -16.202 3.608 -6.465 1.00 90.56 102 LYS A CA 1
ATOM 846 C C . LYS A 1 102 ? -15.000 2.719 -6.161 1.00 90.56 102 LYS A C 1
ATOM 848 O O . LYS A 1 102 ? -14.141 2.532 -7.021 1.00 90.56 102 LYS A O 1
ATOM 853 N N . MET A 1 103 ? -14.992 2.086 -4.989 1.00 88.19 103 MET A N 1
ATOM 854 C CA . MET A 1 103 ? -13.984 1.102 -4.591 1.00 88.19 103 MET A CA 1
ATOM 855 C C . MET A 1 103 ? -13.875 -0.055 -5.605 1.00 88.19 103 MET A C 1
ATOM 857 O O . MET A 1 103 ? -12.775 -0.367 -6.074 1.00 88.19 103 MET A O 1
ATOM 861 N N . GLN A 1 104 ? -15.006 -0.628 -6.029 1.00 85.06 104 GLN A N 1
ATOM 862 C CA . GLN A 1 104 ? -15.033 -1.695 -7.033 1.00 85.06 104 GLN A CA 1
ATOM 863 C C . GLN A 1 104 ? -14.544 -1.221 -8.411 1.00 85.06 104 GLN A C 1
ATOM 865 O O . GLN A 1 104 ? -13.809 -1.943 -9.090 1.00 85.06 104 GLN A O 1
ATOM 870 N N . ASN A 1 105 ? -14.881 0.007 -8.816 1.00 90.31 105 ASN A N 1
ATOM 871 C CA . ASN A 1 105 ? -14.376 0.590 -10.062 1.00 90.31 105 ASN A CA 1
ATOM 872 C C . ASN A 1 105 ? -12.850 0.735 -10.056 1.00 90.31 105 ASN A C 1
ATOM 874 O O . ASN A 1 105 ? -12.194 0.429 -11.055 1.00 90.31 105 ASN A O 1
ATOM 878 N N . ILE A 1 106 ? -12.271 1.153 -8.928 1.00 89.12 106 ILE A N 1
ATOM 879 C CA . ILE A 1 106 ? -10.817 1.229 -8.777 1.00 89.12 106 ILE A CA 1
ATOM 880 C C . ILE A 1 106 ? -10.178 -0.165 -8.860 1.00 89.12 106 ILE A C 1
ATOM 882 O O . ILE A 1 106 ? -9.157 -0.313 -9.532 1.00 89.12 106 ILE A O 1
ATOM 886 N N . LEU A 1 107 ? -10.793 -1.205 -8.284 1.00 85.44 107 LEU A N 1
ATOM 887 C CA . LEU A 1 107 ? -10.299 -2.582 -8.432 1.00 85.44 107 LEU A CA 1
ATOM 888 C C . LEU A 1 107 ? -10.310 -3.063 -9.880 1.00 85.44 107 LEU A C 1
ATOM 890 O O . LEU A 1 107 ? -9.345 -3.686 -10.319 1.00 85.44 107 LEU A O 1
ATOM 894 N N . ASN A 1 108 ? -11.354 -2.732 -10.637 1.00 86.38 108 ASN A N 1
ATOM 895 C CA . ASN A 1 108 ? -11.429 -3.072 -12.056 1.00 86.38 108 ASN A CA 1
ATOM 896 C C . ASN A 1 108 ? -10.327 -2.358 -12.860 1.00 86.38 108 ASN A C 1
ATOM 898 O O . ASN A 1 108 ? -9.659 -2.983 -13.686 1.00 86.38 108 ASN A O 1
ATOM 902 N N . LYS A 1 109 ? -10.068 -1.071 -12.576 1.00 86.56 109 LYS A N 1
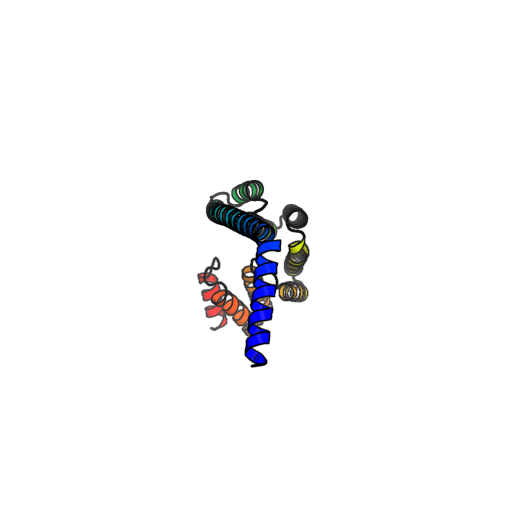ATOM 903 C CA . LYS A 1 109 ? -8.941 -0.333 -13.177 1.00 86.56 109 LYS A CA 1
ATOM 904 C C . LYS A 1 109 ? -7.596 -0.979 -12.831 1.00 86.56 109 LYS A C 1
ATOM 906 O O . LYS A 1 109 ? -6.772 -1.192 -13.720 1.00 86.56 109 LYS A O 1
ATOM 911 N N . LEU A 1 110 ? -7.393 -1.332 -11.561 1.00 83.69 110 LEU A N 1
ATOM 912 C CA . LEU A 1 110 ? -6.174 -1.980 -11.076 1.00 83.69 110 LEU A CA 1
ATOM 913 C C . LEU A 1 110 ? -5.945 -3.346 -11.729 1.00 83.69 110 LEU A C 1
ATOM 915 O O . LEU A 1 110 ? -4.826 -3.639 -12.143 1.00 83.69 110 LEU A O 1
ATOM 919 N N . LYS A 1 111 ? -7.001 -4.150 -11.871 1.00 81.75 111 LYS A N 1
ATOM 920 C CA . LYS A 1 111 ? -6.975 -5.434 -12.576 1.00 81.75 111 LYS A CA 1
ATOM 921 C C . LYS A 1 111 ? -6.516 -5.279 -14.025 1.00 81.75 111 LYS A C 1
ATOM 923 O O . LYS A 1 111 ? -5.609 -5.983 -14.458 1.00 81.75 111 LYS A O 1
ATOM 928 N N . ASN A 1 112 ? -7.112 -4.337 -14.753 1.00 82.25 112 ASN A N 1
ATOM 929 C CA . ASN A 1 112 ? -6.831 -4.151 -16.176 1.00 82.25 112 ASN A CA 1
ATOM 930 C C . ASN A 1 112 ? -5.415 -3.616 -16.430 1.00 82.25 112 ASN A C 1
ATOM 932 O O . ASN A 1 112 ? -4.766 -4.025 -17.388 1.00 82.25 112 ASN A O 1
ATOM 936 N N . LYS A 1 113 ? -4.932 -2.697 -15.585 1.00 81.62 113 LYS A N 1
ATOM 937 C CA . LYS A 1 113 ? -3.634 -2.027 -15.776 1.00 81.62 113 LYS A CA 1
ATOM 938 C C . LYS A 1 113 ? -2.468 -2.759 -15.105 1.00 81.62 113 LYS A C 1
ATOM 940 O O . LYS A 1 113 ? -1.334 -2.643 -15.558 1.00 81.62 113 LYS A O 1
ATOM 945 N N . TYR A 1 114 ? -2.733 -3.538 -14.055 1.00 78.00 114 TYR A N 1
ATOM 946 C CA . TYR A 1 114 ? -1.711 -4.229 -13.263 1.00 78.00 114 TYR A CA 1
ATOM 947 C C . TYR A 1 114 ? -2.087 -5.699 -12.990 1.00 78.00 114 TYR A C 1
ATOM 949 O O . TYR A 1 114 ? -2.162 -6.112 -11.827 1.00 78.00 114 TYR A O 1
ATOM 957 N N . PRO A 1 115 ? -2.271 -6.528 -14.037 1.00 71.75 115 PRO A N 1
ATOM 958 C CA . PRO A 1 115 ? -2.820 -7.884 -13.913 1.00 71.75 115 PRO A CA 1
ATOM 959 C C . PRO A 1 115 ? -1.983 -8.797 -13.005 1.00 71.75 115 PRO A C 1
ATOM 961 O O . PRO A 1 115 ? -2.522 -9.560 -12.207 1.00 71.75 115 PRO A O 1
ATOM 964 N N . HIS A 1 116 ? -0.653 -8.664 -13.016 1.00 70.62 116 HIS A N 1
ATOM 965 C CA . HIS A 1 116 ? 0.224 -9.450 -12.136 1.00 70.62 116 HIS A CA 1
ATOM 966 C C . HIS A 1 116 ? 0.072 -9.107 -10.643 1.00 70.62 116 HIS A C 1
ATOM 968 O O . HIS A 1 116 ? 0.403 -9.925 -9.786 1.00 70.62 116 HIS A O 1
ATOM 974 N N . LYS A 1 117 ? -0.447 -7.915 -10.317 1.00 72.38 117 LYS A N 1
ATOM 975 C CA . LYS A 1 117 ? -0.681 -7.448 -8.940 1.00 72.38 117 LYS A CA 1
ATOM 976 C C . LYS A 1 117 ? -2.127 -7.687 -8.475 1.00 72.38 117 LYS A C 1
ATOM 978 O O . LYS A 1 117 ? -2.412 -7.557 -7.286 1.00 72.38 117 LYS A O 1
ATOM 983 N N . G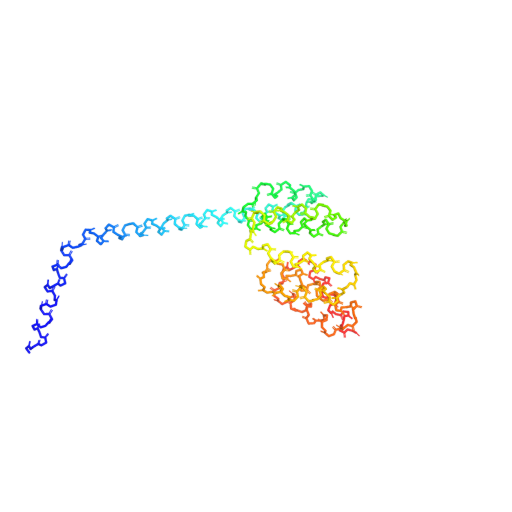LU A 1 118 ? -3.024 -8.098 -9.377 1.00 72.19 118 GLU A N 1
ATOM 984 C CA . GLU A 1 118 ? -4.470 -8.244 -9.142 1.00 72.19 118 GLU A CA 1
ATOM 985 C C . GLU A 1 118 ? -4.797 -9.151 -7.947 1.00 72.19 118 GLU A C 1
ATOM 987 O O . GLU A 1 118 ? -5.592 -8.788 -7.083 1.00 72.19 118 GLU A O 1
ATOM 992 N N . LYS A 1 119 ? -4.167 -10.328 -7.858 1.00 77.19 119 LYS A N 1
ATOM 993 C CA . LYS A 1 119 ? -4.490 -11.325 -6.821 1.00 77.19 119 LYS A CA 1
ATOM 994 C C . LYS A 1 119 ? -4.226 -10.808 -5.404 1.00 77.19 119 LYS A C 1
ATOM 996 O O . LYS A 1 119 ? -4.959 -11.145 -4.470 1.00 77.19 119 LYS A O 1
ATOM 1001 N N . ILE A 1 120 ? -3.176 -10.005 -5.250 1.00 83.25 120 ILE A N 1
ATOM 1002 C CA . ILE A 1 120 ? -2.797 -9.397 -3.973 1.00 83.25 120 ILE A CA 1
ATOM 1003 C C . ILE A 1 120 ? -3.831 -8.335 -3.598 1.00 83.25 120 ILE A C 1
ATOM 1005 O O . ILE A 1 120 ? -4.350 -8.350 -2.485 1.00 83.25 120 ILE A O 1
ATOM 1009 N N . LEU A 1 121 ? -4.201 -7.489 -4.559 1.00 79.94 121 LEU A N 1
ATOM 1010 C CA . LEU A 1 121 ? -5.190 -6.426 -4.376 1.00 79.94 121 LEU A CA 1
ATOM 1011 C C . LEU A 1 121 ? -6.566 -6.974 -4.027 1.00 79.94 121 LEU A C 1
ATOM 1013 O O . LEU A 1 121 ? -7.179 -6.522 -3.068 1.00 79.94 121 LEU A O 1
ATOM 1017 N N . LEU A 1 122 ? -7.008 -8.016 -4.727 1.00 82.00 122 LEU A N 1
ATOM 1018 C CA . LEU A 1 122 ? -8.264 -8.688 -4.424 1.00 82.00 122 LEU A CA 1
ATOM 1019 C C . LEU A 1 122 ? -8.273 -9.264 -3.002 1.00 82.00 122 LEU A C 1
ATOM 1021 O O . LEU A 1 122 ? -9.296 -9.207 -2.325 1.00 82.00 122 LEU A O 1
ATOM 1025 N N . SER A 1 123 ? -7.150 -9.819 -2.539 1.00 87.19 123 SER A N 1
ATOM 1026 C CA . SER A 1 123 ? -7.051 -10.352 -1.174 1.00 87.19 123 SER A CA 1
ATOM 1027 C C . SER A 1 123 ? -7.061 -9.224 -0.133 1.00 87.19 123 SER A C 1
ATOM 1029 O O . SER A 1 123 ? -7.727 -9.356 0.889 1.00 87.19 123 SER A O 1
ATOM 1031 N N . TYR A 1 124 ? -6.415 -8.086 -0.417 1.00 89.94 124 TYR A N 1
ATOM 1032 C CA . TYR A 1 124 ? -6.473 -6.895 0.439 1.00 89.94 124 TYR A CA 1
ATOM 1033 C C . TYR A 1 124 ? -7.904 -6.351 0.550 1.00 89.94 124 TYR A C 1
ATOM 1035 O O . TYR A 1 124 ? -8.403 -6.115 1.648 1.00 89.94 124 TYR A O 1
ATOM 1043 N N . SER A 1 125 ? -8.615 -6.248 -0.575 1.00 87.25 125 SER A N 1
ATOM 1044 C CA . SER A 1 125 ? -10.020 -5.833 -0.590 1.00 87.25 125 SER A CA 1
ATOM 1045 C C . SER A 1 125 ? -10.926 -6.794 0.168 1.00 87.25 125 SER A C 1
ATOM 1047 O O . SER A 1 125 ? -11.792 -6.350 0.917 1.00 87.25 125 SER A O 1
ATOM 1049 N N . LYS A 1 126 ? -10.709 -8.108 0.029 1.00 89.69 126 LYS A N 1
ATOM 1050 C CA . LYS A 1 126 ? -11.428 -9.120 0.816 1.00 89.69 126 LYS A CA 1
ATOM 1051 C C . LYS A 1 126 ? -11.179 -8.960 2.313 1.00 89.69 126 LYS A C 1
ATOM 1053 O O . LYS A 1 126 ? -12.133 -9.041 3.078 1.00 89.69 126 LYS A O 1
ATOM 1058 N N . ALA A 1 127 ? -9.936 -8.704 2.720 1.00 93.38 127 ALA A N 1
ATOM 1059 C CA . ALA A 1 127 ? -9.593 -8.493 4.123 1.00 93.38 127 ALA A CA 1
ATOM 1060 C C . ALA A 1 127 ? -10.322 -7.273 4.712 1.00 93.38 127 ALA A C 1
ATOM 1062 O O . ALA A 1 127 ? -10.942 -7.375 5.767 1.00 93.38 127 ALA A O 1
ATOM 1063 N N . LYS A 1 128 ? -10.336 -6.153 3.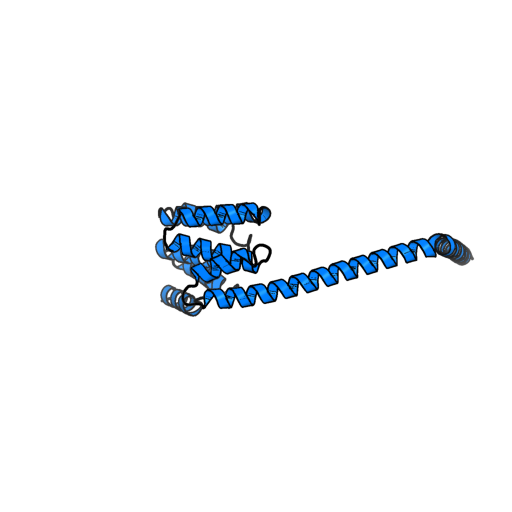982 1.00 91.44 128 LYS A N 1
ATOM 1064 C CA . LYS A 1 128 ? -11.056 -4.928 4.364 1.00 91.44 128 LYS A CA 1
ATOM 1065 C C . LYS A 1 128 ? -12.569 -5.136 4.442 1.00 91.44 128 LYS A C 1
ATOM 1067 O O . LYS A 1 128 ? -13.201 -4.738 5.412 1.00 91.44 128 LYS A O 1
ATOM 1072 N N . LEU A 1 129 ? -13.164 -5.819 3.464 1.00 89.12 129 LEU A N 1
ATOM 1073 C CA . LEU A 1 129 ? -14.592 -6.153 3.508 1.00 89.12 129 LEU A CA 1
ATOM 1074 C C . LEU A 1 129 ? -14.937 -7.052 4.704 1.00 89.12 129 LEU A C 1
ATOM 1076 O O . LEU A 1 129 ? -15.922 -6.794 5.393 1.00 89.12 129 LEU A O 1
ATOM 1080 N N . ALA A 1 130 ? -14.116 -8.070 4.977 1.00 92.25 130 ALA A N 1
ATOM 1081 C CA . ALA A 1 130 ? -14.289 -8.944 6.135 1.00 92.25 130 ALA A CA 1
ATOM 1082 C C . ALA A 1 130 ? -14.194 -8.162 7.452 1.00 92.25 130 ALA A C 1
ATOM 1084 O O . ALA A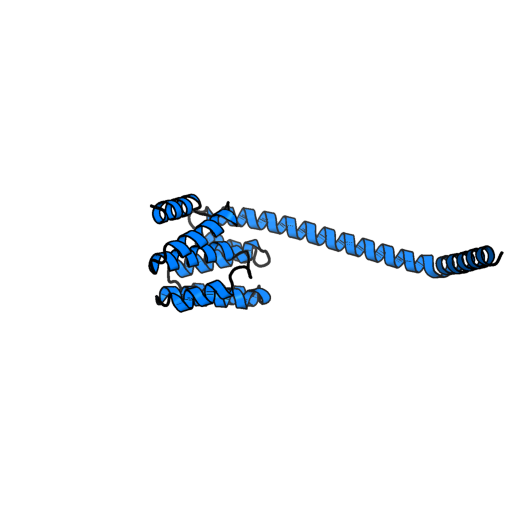 1 130 ? -14.986 -8.373 8.367 1.00 92.25 130 ALA A O 1
ATOM 1085 N N . GLU A 1 131 ? -13.265 -7.214 7.528 1.00 92.00 131 GLU A N 1
ATOM 1086 C CA . GLU A 1 131 ? -13.124 -6.326 8.670 1.00 92.00 131 GLU A CA 1
ATOM 1087 C C . GLU A 1 131 ? -14.354 -5.433 8.887 1.00 92.00 131 GLU A C 1
ATOM 1089 O O . GLU A 1 131 ? -14.833 -5.329 10.015 1.00 92.00 131 GLU A O 1
ATOM 1094 N N . ASN A 1 132 ? -14.903 -4.834 7.827 1.00 87.75 132 ASN A N 1
ATOM 1095 C CA . ASN A 1 132 ? -16.144 -4.061 7.916 1.00 87.75 132 ASN A CA 1
ATOM 1096 C C . ASN A 1 132 ? -17.321 -4.916 8.425 1.00 87.75 132 ASN A C 1
ATOM 1098 O O . ASN A 1 132 ? -18.151 -4.470 9.213 1.00 87.75 132 ASN A O 1
ATOM 1102 N N . GLN A 1 133 ? -17.347 -6.192 8.043 1.00 91.62 133 GLN A N 1
ATOM 1103 C CA . GLN A 1 133 ? -18.310 -7.178 8.540 1.00 91.62 133 GLN A CA 1
ATOM 1104 C C . GLN A 1 133 ? -18.003 -7.665 9.968 1.00 91.62 133 GLN A C 1
ATOM 1106 O O . GLN A 1 133 ? -18.672 -8.571 10.460 1.00 91.62 133 GLN A O 1
ATOM 1111 N N . LYS A 1 134 ? -16.987 -7.098 10.638 1.00 93.50 134 LYS A N 1
ATOM 1112 C CA . LYS A 1 134 ? -16.461 -7.519 11.949 1.00 93.50 134 LYS A CA 1
ATOM 1113 C C . LYS A 1 134 ? -15.967 -8.971 11.983 1.00 93.50 134 LYS A C 1
ATOM 1115 O O . LYS A 1 134 ? -15.728 -9.525 13.054 1.00 93.50 134 LYS A O 1
ATOM 1120 N N . ASN A 1 135 ? -15.755 -9.585 10.819 1.00 96.38 135 ASN A N 1
ATOM 1121 C CA . ASN A 1 135 ? -15.145 -10.900 10.690 1.00 96.38 135 ASN A CA 1
ATOM 1122 C C . ASN A 1 135 ? -13.616 -10.763 10.741 1.00 96.38 135 ASN A C 1
ATOM 1124 O O . ASN A 1 135 ? -12.904 -10.889 9.739 1.00 96.38 135 ASN A O 1
ATOM 1128 N N . PHE A 1 136 ? -13.118 -10.453 11.939 1.00 96.25 136 PHE A N 1
ATOM 1129 C CA . PHE A 1 136 ? -11.708 -10.158 12.174 1.00 96.25 136 PHE A CA 1
ATOM 1130 C C . PHE A 1 136 ? -10.793 -11.349 11.877 1.00 96.25 136 PHE A C 1
ATOM 1132 O O . PHE A 1 136 ? -9.685 -11.150 11.389 1.00 96.25 136 PHE A O 1
ATOM 1139 N N . ASP A 1 137 ? -11.245 -12.583 12.098 1.00 96.00 137 ASP A N 1
ATOM 1140 C CA . ASP A 1 137 ? -10.425 -13.771 11.838 1.00 96.00 137 ASP A CA 1
ATOM 1141 C C . ASP A 1 137 ? -10.188 -13.982 10.337 1.00 96.00 137 ASP A C 1
ATOM 1143 O O . ASP A 1 137 ? -9.061 -14.261 9.912 1.00 96.00 137 ASP A O 1
ATOM 1147 N N . LEU A 1 138 ? -11.221 -13.770 9.513 1.00 95.31 138 LEU A N 1
ATOM 1148 C CA . LEU A 1 138 ? -11.074 -13.784 8.059 1.00 95.31 138 LEU A CA 1
ATOM 1149 C C . LEU A 1 138 ? -10.193 -12.626 7.575 1.00 95.31 138 LEU A C 1
ATOM 1151 O O . LEU A 1 138 ? -9.322 -12.844 6.729 1.00 95.31 138 LEU A O 1
ATOM 1155 N N . ALA A 1 139 ? -10.375 -11.424 8.131 1.00 96.56 139 ALA A N 1
ATOM 1156 C CA . ALA A 1 139 ? -9.552 -10.266 7.793 1.00 96.56 139 ALA A CA 1
ATOM 1157 C C . ALA A 1 139 ? -8.062 -10.531 8.072 1.00 96.56 139 ALA A C 1
ATOM 1159 O O . ALA A 1 139 ? -7.231 -10.394 7.174 1.00 96.56 139 ALA A O 1
ATOM 1160 N N . LEU A 1 140 ? -7.728 -11.012 9.276 1.00 96.94 140 LEU A N 1
ATOM 1161 C CA . LEU A 1 140 ? -6.362 -11.387 9.657 1.00 96.94 140 LEU A CA 1
ATOM 1162 C C . LEU A 1 140 ? -5.774 -12.446 8.715 1.00 96.94 140 LEU A C 1
ATOM 1164 O O . LEU A 1 140 ? -4.614 -12.335 8.309 1.00 96.94 140 LEU A O 1
ATOM 1168 N N . LYS A 1 141 ? -6.557 -13.471 8.353 1.00 96.06 141 LYS A N 1
ATOM 1169 C CA . LYS A 1 141 ? -6.124 -14.533 7.433 1.00 96.06 141 LYS A CA 1
ATOM 1170 C C . LYS A 1 141 ? -5.771 -13.979 6.054 1.00 96.06 141 LYS A C 1
ATOM 1172 O O . LYS A 1 141 ? -4.710 -14.308 5.520 1.00 96.06 141 LYS A O 1
ATOM 1177 N N . GLU A 1 142 ? -6.639 -13.150 5.477 1.00 94.62 142 GLU A N 1
ATOM 1178 C CA . GLU A 1 142 ? -6.408 -12.583 4.147 1.00 94.62 142 GLU A CA 1
ATOM 1179 C C . GLU A 1 142 ? -5.259 -11.564 4.151 1.00 94.62 142 GLU A C 1
ATOM 1181 O O . GLU A 1 142 ? -4.420 -11.625 3.255 1.00 94.62 142 GLU A O 1
ATOM 1186 N N . TYR A 1 143 ? -5.126 -10.720 5.183 1.00 95.31 143 TYR A N 1
ATOM 1187 C CA . TYR A 1 143 ? -3.979 -9.812 5.330 1.00 95.31 143 TYR A CA 1
ATOM 1188 C C . TYR A 1 143 ? -2.644 -10.566 5.418 1.00 95.31 143 TYR A C 1
ATOM 1190 O O . TYR A 1 143 ? -1.712 -10.279 4.666 1.00 95.31 143 TYR A O 1
ATOM 1198 N N . LYS A 1 144 ? -2.544 -11.591 6.274 1.00 93.88 144 LYS A N 1
ATOM 1199 C CA . LYS A 1 144 ? -1.308 -12.384 6.425 1.00 93.88 144 LYS A CA 1
ATOM 1200 C C . LYS A 1 144 ? -0.900 -13.111 5.148 1.00 93.88 144 LYS A C 1
ATOM 1202 O O . LYS A 1 144 ? 0.284 -13.317 4.904 1.00 93.88 144 LYS A O 1
ATOM 1207 N N . LYS A 1 145 ? -1.866 -13.493 4.312 1.00 91.44 145 LYS A N 1
ATOM 1208 C CA . LYS A 1 145 ? -1.608 -14.167 3.033 1.00 91.44 145 LYS A CA 1
ATOM 1209 C C . LYS A 1 145 ? -0.876 -13.276 2.032 1.00 91.44 145 LYS A C 1
ATOM 1211 O O . LYS A 1 145 ? -0.210 -13.819 1.145 1.00 91.44 145 LYS A O 1
ATOM 1216 N N . ILE A 1 146 ? -1.035 -11.958 2.133 1.00 91.56 146 ILE A N 1
ATOM 1217 C CA . ILE A 1 146 ? -0.446 -10.980 1.210 1.00 91.56 146 ILE A CA 1
ATOM 1218 C C . ILE A 1 146 ? 0.686 -10.152 1.808 1.00 91.56 146 ILE A C 1
ATOM 1220 O O . ILE A 1 146 ? 1.431 -9.548 1.039 1.00 91.56 146 ILE A O 1
ATOM 1224 N N . LEU A 1 147 ? 0.839 -10.158 3.131 1.00 90.94 147 LEU A N 1
ATOM 1225 C CA . LEU A 1 147 ? 1.948 -9.503 3.814 1.00 90.94 147 LEU A CA 1
ATOM 1226 C C . LEU A 1 147 ? 3.296 -9.951 3.225 1.00 90.94 147 LEU A C 1
ATOM 1228 O O . LEU A 1 147 ? 3.500 -11.142 2.971 1.00 90.94 147 LEU A O 1
ATOM 1232 N N . ASN A 1 148 ? 4.198 -8.997 2.995 1.00 86.50 148 ASN A N 1
ATOM 1233 C CA . ASN A 1 148 ? 5.532 -9.169 2.405 1.00 86.50 148 ASN A CA 1
ATOM 1234 C C . ASN A 1 148 ? 5.541 -9.670 0.950 1.00 86.50 148 ASN A C 1
ATOM 1236 O O . ASN A 1 148 ? 6.606 -9.866 0.366 1.00 86.50 148 ASN A O 1
ATOM 1240 N N . LYS A 1 149 ? 4.374 -9.878 0.325 1.00 85.06 149 LYS A N 1
ATOM 1241 C CA . LYS A 1 149 ? 4.277 -10.183 -1.116 1.00 85.06 149 LYS A CA 1
ATOM 1242 C C . LYS A 1 149 ? 4.171 -8.922 -1.952 1.00 85.06 149 LYS A C 1
ATOM 1244 O O . LYS A 1 149 ? 4.337 -8.980 -3.171 1.00 85.06 149 LYS A O 1
ATOM 1249 N N . PHE A 1 150 ? 3.853 -7.799 -1.312 1.00 79.75 150 PHE A N 1
ATOM 1250 C CA . PHE A 1 150 ? 3.688 -6.537 -1.995 1.00 79.75 150 PHE A CA 1
ATOM 1251 C C . PHE A 1 150 ? 4.024 -5.349 -1.101 1.00 79.75 150 PHE A C 1
ATOM 1253 O O . PHE A 1 150 ? 3.162 -4.773 -0.441 1.00 79.75 150 PHE A O 1
ATOM 1260 N N . THR A 1 151 ? 5.289 -4.944 -1.184 1.00 80.69 151 THR A N 1
ATOM 1261 C CA . THR A 1 151 ? 5.920 -3.915 -0.345 1.00 80.69 151 THR A CA 1
ATOM 1262 C C . THR A 1 151 ? 5.184 -2.582 -0.301 1.00 80.69 151 THR A C 1
ATOM 1264 O O . THR A 1 151 ? 5.278 -1.866 0.688 1.00 80.69 151 THR A O 1
ATOM 1267 N N . LEU A 1 152 ? 4.414 -2.249 -1.340 1.00 80.19 152 LEU A N 1
ATOM 1268 C CA . LEU A 1 152 ? 3.608 -1.028 -1.378 1.00 80.19 152 LEU A CA 1
ATOM 1269 C C . LEU A 1 152 ? 2.384 -1.061 -0.453 1.00 80.19 152 LEU A C 1
ATOM 1271 O O . LEU A 1 152 ? 1.933 -0.001 -0.030 1.00 80.19 152 LEU A O 1
ATOM 1275 N N . LEU A 1 153 ? 1.827 -2.241 -0.168 1.00 84.75 153 LEU A N 1
ATOM 1276 C CA . LEU A 1 153 ? 0.699 -2.391 0.757 1.00 84.75 153 LEU A CA 1
ATOM 1277 C C . LEU A 1 153 ? 1.140 -2.719 2.179 1.00 84.75 153 LEU A C 1
ATOM 1279 O O . LEU A 1 153 ? 0.372 -2.486 3.108 1.00 84.75 153 LEU A O 1
ATOM 1283 N N . ASP A 1 154 ? 2.347 -3.248 2.349 1.00 89.88 154 ASP A N 1
ATOM 1284 C CA . ASP A 1 154 ? 2.840 -3.724 3.637 1.00 89.88 154 ASP A CA 1
ATOM 1285 C C . ASP A 1 154 ? 2.667 -2.709 4.782 1.00 89.88 154 ASP A C 1
ATOM 1287 O O . ASP A 1 154 ? 2.111 -3.120 5.799 1.00 89.88 154 ASP A O 1
ATOM 1291 N N . PRO A 1 155 ? 2.989 -1.401 4.651 1.00 88.56 155 PRO A N 1
ATOM 1292 C CA . PRO A 1 155 ? 2.770 -0.447 5.742 1.00 88.56 155 PRO A CA 1
ATOM 1293 C C . PRO A 1 155 ? 1.307 -0.389 6.210 1.00 88.56 155 PRO A C 1
ATOM 1295 O O . PRO A 1 155 ? 1.018 -0.395 7.407 1.00 88.56 155 PRO A O 1
ATOM 1298 N N . PHE A 1 156 ? 0.370 -0.397 5.258 1.00 87.75 156 PHE A N 1
ATOM 1299 C CA . PHE A 1 156 ? -1.065 -0.399 5.540 1.00 87.75 156 PHE A CA 1
ATOM 1300 C C . PHE A 1 156 ? -1.499 -1.718 6.185 1.00 87.75 156 PHE A C 1
ATOM 1302 O O . PHE A 1 156 ? -2.243 -1.708 7.160 1.00 87.75 156 PHE A O 1
ATOM 1309 N N . ILE A 1 157 ? -0.983 -2.849 5.693 1.00 93.38 157 ILE A N 1
ATOM 1310 C CA . ILE A 1 157 ? -1.297 -4.174 6.236 1.00 93.38 157 ILE A CA 1
ATOM 1311 C C . ILE A 1 157 ? -0.761 -4.321 7.667 1.00 93.38 157 ILE A C 1
ATOM 1313 O O . ILE A 1 157 ? -1.487 -4.815 8.525 1.00 93.38 157 ILE A O 1
ATOM 1317 N N . TYR A 1 158 ? 0.471 -3.884 7.952 1.00 94.81 158 TYR A N 1
ATOM 1318 C CA . TYR A 1 158 ? 1.027 -3.880 9.311 1.00 94.81 158 TYR A CA 1
ATOM 1319 C C . TYR A 1 158 ? 0.136 -3.073 10.264 1.00 94.81 158 TYR A C 1
ATOM 1321 O O . TYR A 1 158 ? -0.212 -3.566 11.339 1.00 94.81 158 TYR A O 1
ATOM 1329 N N . TYR A 1 159 ? -0.288 -1.877 9.844 1.00 93.12 159 TYR A N 1
ATOM 1330 C CA . TYR A 1 159 ? -1.210 -1.041 10.610 1.00 93.12 159 TYR A CA 1
ATOM 1331 C C . TYR A 1 159 ? -2.569 -1.721 10.852 1.00 93.12 159 TYR A C 1
ATOM 1333 O O . TYR A 1 159 ? -3.051 -1.763 11.984 1.00 93.12 159 TYR A O 1
ATOM 1341 N N . ASP A 1 160 ? -3.184 -2.291 9.812 1.00 94.12 160 ASP A N 1
ATOM 1342 C CA . ASP A 1 160 ? -4.486 -2.958 9.925 1.00 94.12 160 ASP A CA 1
ATOM 1343 C C . ASP A 1 160 ? -4.432 -4.207 10.808 1.00 94.12 160 ASP A C 1
ATOM 1345 O O . ASP A 1 160 ? -5.320 -4.415 11.634 1.00 94.12 160 ASP A O 1
ATOM 1349 N N . LEU A 1 161 ? -3.375 -5.015 10.680 1.00 96.62 161 LEU A N 1
ATOM 1350 C CA . LEU A 1 161 ? -3.145 -6.170 11.546 1.00 96.62 161 LEU A CA 1
ATOM 1351 C C . LEU A 1 161 ? -3.033 -5.735 13.009 1.00 96.62 161 LEU A C 1
ATOM 1353 O O . LEU A 1 161 ? -3.717 -6.302 13.862 1.00 96.62 161 LEU A O 1
ATOM 1357 N N . ALA A 1 162 ? -2.222 -4.713 13.296 1.00 96.19 162 ALA A N 1
ATOM 1358 C CA . ALA A 1 162 ? -2.053 -4.193 14.648 1.00 96.19 162 ALA A CA 1
ATOM 1359 C C . ALA A 1 162 ? -3.378 -3.686 15.239 1.00 96.19 162 ALA A C 1
ATOM 1361 O O . ALA A 1 162 ? -3.751 -4.075 16.348 1.00 96.19 162 ALA A O 1
ATOM 1362 N N . ARG A 1 163 ? -4.146 -2.906 14.466 1.00 95.25 163 ARG A N 1
ATOM 1363 C CA . ARG A 1 163 ? -5.453 -2.389 14.888 1.00 95.25 163 ARG A CA 1
ATOM 1364 C C . ARG A 1 163 ? -6.470 -3.501 15.146 1.00 95.25 163 ARG A C 1
ATOM 1366 O O . ARG A 1 163 ? -7.224 -3.420 16.113 1.00 95.25 163 ARG A O 1
ATOM 1373 N N . ILE A 1 164 ? -6.509 -4.543 14.315 1.00 97.00 164 ILE A N 1
ATOM 1374 C CA . ILE A 1 164 ? -7.406 -5.682 14.557 1.00 97.00 164 ILE A CA 1
ATOM 1375 C C . ILE A 1 164 ? -7.001 -6.429 15.833 1.00 97.00 164 ILE A C 1
ATOM 1377 O O . ILE A 1 164 ? -7.872 -6.805 16.618 1.00 97.00 164 ILE A O 1
ATOM 1381 N N . TYR A 1 165 ? -5.701 -6.616 16.079 1.00 97.69 165 TYR A N 1
ATOM 1382 C CA . TYR A 1 165 ? -5.233 -7.230 17.321 1.00 97.69 165 TYR A CA 1
ATOM 1383 C C . TYR A 1 165 ? -5.551 -6.383 18.561 1.00 97.69 165 TYR A C 1
ATOM 1385 O O . TYR A 1 165 ? -5.949 -6.953 19.576 1.00 97.69 165 TYR A O 1
ATOM 1393 N N . GLU A 1 166 ? -5.500 -5.047 18.471 1.00 95.69 166 GLU A N 1
ATOM 1394 C CA . GLU A 1 166 ? -6.020 -4.161 19.526 1.00 95.69 166 GLU A CA 1
ATOM 1395 C C . GLU A 1 166 ? -7.511 -4.407 19.795 1.00 95.69 166 GLU A C 1
ATOM 1397 O O . GLU A 1 166 ? -7.904 -4.582 20.947 1.00 95.69 166 GLU A O 1
ATOM 1402 N N . ILE A 1 167 ? -8.345 -4.469 18.747 1.00 95.62 167 ILE A N 1
ATOM 1403 C CA . ILE A 1 167 ? -9.794 -4.714 18.881 1.00 95.62 167 ILE A CA 1
ATOM 1404 C C . ILE A 1 167 ? -10.061 -6.063 19.562 1.00 95.62 167 ILE A C 1
ATOM 1406 O O . ILE A 1 167 ? -10.956 -6.175 20.402 1.00 95.62 167 ILE A O 1
ATOM 1410 N N . LYS A 1 168 ? -9.259 -7.082 19.236 1.00 96.19 168 LYS A N 1
ATOM 1411 C CA . LYS A 1 168 ? -9.317 -8.413 19.857 1.00 96.19 168 LYS A CA 1
ATOM 1412 C C . LYS A 1 168 ? -8.696 -8.469 21.261 1.00 96.19 168 LYS A C 1
ATOM 1414 O O . LYS A 1 168 ? -8.742 -9.526 21.881 1.00 96.19 168 LYS A O 1
ATOM 1419 N N . LYS A 1 169 ? -8.158 -7.355 21.777 1.00 96.06 169 LYS A N 1
ATOM 1420 C CA . LYS A 1 169 ? -7.451 -7.245 23.067 1.00 96.06 169 LYS A CA 1
ATOM 1421 C C . LYS A 1 169 ? -6.185 -8.109 23.165 1.00 96.06 169 LYS A C 1
ATOM 1423 O O . LYS A 1 169 ? -5.731 -8.426 24.259 1.00 96.06 169 LYS A O 1
ATOM 1428 N N . GLU A 1 170 ? -5.586 -8.460 22.030 1.00 97.00 170 GLU A N 1
ATOM 1429 C CA . GLU A 1 170 ? -4.330 -9.213 21.945 1.00 97.00 170 GLU A CA 1
ATOM 1430 C C . GLU A 1 170 ? -3.143 -8.231 21.899 1.00 97.00 170 GLU A C 1
ATOM 1432 O O . GLU A 1 170 ? -2.535 -7.995 20.848 1.00 97.00 170 GLU A O 1
ATOM 1437 N N . LYS A 1 171 ? -2.851 -7.614 23.052 1.00 96.81 171 LYS A N 1
ATOM 1438 C CA . LYS A 1 171 ? -1.896 -6.500 23.217 1.00 96.81 171 LYS A CA 1
ATOM 1439 C C . LYS A 1 171 ? -0.493 -6.825 22.696 1.00 96.81 171 LYS A C 1
ATOM 1441 O O . LYS A 1 171 ? 0.101 -6.001 22.000 1.00 96.81 171 LYS A O 1
ATOM 1446 N N . GLU A 1 172 ? 0.019 -8.027 22.954 1.00 96.81 172 GLU A N 1
ATOM 1447 C CA . GLU A 1 172 ? 1.369 -8.436 22.545 1.00 96.81 172 GLU A CA 1
ATOM 1448 C C . GLU A 1 172 ? 1.513 -8.461 21.019 1.00 96.81 172 GLU A C 1
ATOM 1450 O O . GLU A 1 172 ? 2.491 -7.949 20.472 1.00 96.81 172 GLU A O 1
ATOM 1455 N N . LYS A 1 173 ? 0.509 -8.998 20.317 1.00 97.06 173 LYS A N 1
ATOM 1456 C CA . LYS A 1 173 ? 0.519 -9.056 18.849 1.00 97.06 173 LYS A CA 1
ATOM 1457 C C . LYS A 1 173 ? 0.329 -7.676 18.237 1.00 97.06 173 LYS A C 1
ATOM 1459 O O . LYS A 1 173 ? 0.994 -7.355 17.256 1.00 97.06 173 LYS A O 1
ATOM 1464 N N . ALA A 1 174 ? -0.540 -6.847 18.813 1.00 97.56 174 ALA A N 1
ATOM 1465 C CA . ALA A 1 174 ? -0.698 -5.467 18.362 1.00 97.56 174 ALA A CA 1
ATOM 1466 C C . ALA A 1 174 ? 0.637 -4.703 18.426 1.00 97.56 174 ALA A C 1
ATOM 1468 O O . ALA A 1 174 ? 1.046 -4.084 17.442 1.00 97.56 174 ALA A O 1
ATOM 1469 N N . LEU A 1 175 ? 1.358 -4.824 19.548 1.00 97.50 175 LEU A N 1
ATOM 1470 C CA . LEU A 1 175 ? 2.688 -4.239 19.725 1.00 97.50 175 LEU A CA 1
ATOM 1471 C C . LEU A 1 175 ? 3.703 -4.750 18.703 1.00 97.50 175 LEU A C 1
ATOM 1473 O O . LEU A 1 175 ? 4.460 -3.952 18.152 1.00 97.50 175 LEU A O 1
ATOM 1477 N N . GLU A 1 176 ? 3.721 -6.057 18.439 1.00 96.94 176 GLU A N 1
ATOM 1478 C CA . GLU A 1 176 ? 4.615 -6.659 17.447 1.00 96.94 176 GLU A CA 1
ATOM 1479 C C . GLU A 1 176 ? 4.429 -6.020 16.062 1.00 96.94 176 GLU A C 1
ATOM 1481 O O . GLU A 1 176 ? 5.401 -5.589 15.439 1.00 96.94 176 GLU A O 1
ATOM 1486 N N . TYR A 1 177 ? 3.186 -5.921 15.580 1.00 96.88 177 TYR A N 1
ATOM 1487 C CA . TYR A 1 177 ? 2.910 -5.381 14.247 1.00 96.88 177 TYR A CA 1
ATOM 1488 C C . TYR A 1 177 ? 3.161 -3.869 14.154 1.00 96.88 177 TYR A C 1
ATOM 1490 O O . TYR A 1 177 ? 3.683 -3.418 13.132 1.00 96.88 177 TYR A O 1
ATOM 1498 N N . TYR A 1 178 ? 2.883 -3.090 15.206 1.00 96.12 178 TYR A N 1
ATOM 1499 C CA . TYR A 1 178 ? 3.239 -1.666 15.220 1.00 96.12 178 TYR A CA 1
ATOM 1500 C C . TYR A 1 178 ? 4.746 -1.422 15.231 1.00 96.12 178 TYR A C 1
ATOM 1502 O O . TYR A 1 178 ? 5.224 -0.538 14.523 1.00 96.12 178 TYR A O 1
ATOM 1510 N N . LYS A 1 179 ? 5.514 -2.216 15.982 1.00 95.44 179 LYS A N 1
ATOM 1511 C CA . LYS A 1 179 ? 6.979 -2.113 15.969 1.00 95.44 179 LYS A CA 1
ATOM 1512 C C . LYS A 1 179 ? 7.545 -2.451 14.596 1.00 95.44 179 LYS A C 1
ATOM 1514 O O . LYS A 1 179 ? 8.304 -1.657 14.052 1.00 95.44 179 LYS A O 1
ATOM 1519 N N . LYS A 1 180 ? 7.077 -3.539 13.973 1.00 95.31 180 LYS A N 1
ATOM 1520 C CA . LYS A 1 180 ? 7.473 -3.893 12.599 1.00 95.31 180 LYS A CA 1
ATOM 1521 C C . LYS A 1 180 ? 7.130 -2.804 11.585 1.00 95.31 180 LYS A C 1
ATOM 1523 O O . LYS A 1 180 ? 7.893 -2.610 10.643 1.00 95.31 180 LYS A O 1
ATOM 1528 N N . LEU A 1 181 ? 6.009 -2.100 11.759 1.00 94.19 181 LEU A N 1
ATOM 1529 C CA . LEU A 1 181 ? 5.668 -0.950 10.922 1.00 94.19 181 LEU A CA 1
ATOM 1530 C C . LEU A 1 181 ? 6.712 0.165 11.061 1.00 94.19 181 LEU A C 1
ATOM 1532 O O . LEU A 1 181 ? 7.236 0.628 10.054 1.00 94.19 181 LEU A O 1
ATOM 1536 N N . LEU A 1 182 ? 7.033 0.559 12.296 1.00 92.81 182 LEU A N 1
ATOM 1537 C CA . LEU A 1 182 ? 7.987 1.634 12.585 1.00 92.81 182 LEU A CA 1
ATOM 1538 C C . LEU A 1 182 ? 9.425 1.293 12.168 1.00 92.81 182 LEU A C 1
ATOM 1540 O O . LEU A 1 182 ? 10.150 2.175 11.717 1.00 92.81 182 LEU A O 1
ATOM 1544 N N . GLU A 1 183 ? 9.830 0.031 12.314 1.00 93.44 183 GLU A N 1
ATOM 1545 C CA . GLU A 1 183 ? 11.169 -0.454 11.960 1.00 93.44 183 GLU A CA 1
ATOM 1546 C C . GLU A 1 183 ? 11.371 -0.529 10.443 1.00 93.44 183 GLU A C 1
ATOM 1548 O O . GLU A 1 183 ? 12.388 -0.067 9.929 1.00 93.44 183 GLU A O 1
ATOM 1553 N N . ASN A 1 184 ? 10.403 -1.097 9.715 1.00 90.12 184 ASN A N 1
ATOM 1554 C CA . ASN A 1 184 ? 10.548 -1.337 8.276 1.00 90.12 184 ASN A CA 1
ATOM 1555 C C . ASN A 1 184 ? 10.125 -0.137 7.418 1.00 90.12 184 ASN A C 1
ATOM 1557 O O . ASN A 1 184 ? 10.549 -0.026 6.268 1.00 90.12 184 ASN A O 1
ATOM 1561 N N . TYR A 1 185 ? 9.286 0.753 7.956 1.00 87.25 185 TYR A N 1
ATOM 1562 C CA . TYR A 1 185 ? 8.732 1.903 7.239 1.00 87.25 185 TYR A CA 1
ATOM 1563 C C . TYR A 1 185 ? 8.822 3.169 8.099 1.00 87.25 185 TYR A C 1
ATOM 1565 O O . TYR A 1 185 ? 7.796 3.704 8.530 1.00 87.25 185 TYR A O 1
ATOM 1573 N N . PRO A 1 186 ? 10.045 3.675 8.345 1.00 81.38 186 PRO A N 1
ATOM 1574 C CA . PRO A 1 186 ? 10.267 4.812 9.237 1.00 81.38 186 PRO A CA 1
ATOM 1575 C C . PRO A 1 186 ? 9.560 6.091 8.770 1.00 81.38 186 PRO A C 1
ATOM 1577 O O . PRO A 1 186 ? 9.165 6.895 9.607 1.00 81.38 186 PRO A O 1
ATOM 1580 N N . ASP A 1 187 ? 9.326 6.245 7.465 1.00 78.81 187 ASP A N 1
ATOM 1581 C CA . ASP A 1 187 ? 8.650 7.407 6.870 1.00 78.81 187 ASP A CA 1
ATOM 1582 C C . ASP A 1 187 ? 7.128 7.220 6.714 1.00 78.81 187 ASP A C 1
ATOM 1584 O O . ASP A 1 187 ? 6.470 7.959 5.977 1.00 78.81 187 ASP A O 1
ATOM 1588 N N . PHE A 1 188 ? 6.538 6.206 7.359 1.00 76.75 188 PHE A N 1
ATOM 1589 C CA . PHE A 1 188 ? 5.100 5.970 7.269 1.00 76.75 188 PHE A CA 1
ATOM 1590 C C . PHE A 1 188 ? 4.297 7.155 7.828 1.00 76.75 188 PHE A C 1
ATOM 1592 O O . PHE A 1 188 ? 4.573 7.685 8.910 1.00 76.75 188 PHE A O 1
ATOM 1599 N N . LEU A 1 189 ? 3.261 7.555 7.086 1.00 69.06 189 LEU A N 1
ATOM 1600 C CA . LEU A 1 189 ? 2.354 8.625 7.487 1.00 69.06 189 LEU A CA 1
ATOM 1601 C C . LEU A 1 189 ? 1.750 8.313 8.866 1.00 69.06 189 LEU A C 1
ATOM 1603 O O . LEU A 1 189 ? 1.327 7.192 9.128 1.00 69.06 189 LEU A O 1
ATOM 1607 N N . ASN A 1 190 ? 1.667 9.322 9.734 1.00 73.06 190 ASN A N 1
ATOM 1608 C CA . ASN A 1 190 ? 1.184 9.199 11.115 1.00 73.06 190 ASN A CA 1
ATOM 1609 C C . ASN A 1 190 ? 2.105 8.405 12.062 1.00 73.06 190 ASN A C 1
ATOM 1611 O O . ASN A 1 190 ? 1.633 7.906 13.081 1.00 73.06 190 ASN A O 1
ATOM 1615 N N . ARG A 1 191 ? 3.419 8.338 11.800 1.00 84.69 191 ARG A N 1
ATOM 1616 C CA . ARG A 1 191 ? 4.426 7.745 12.708 1.00 84.69 191 ARG A CA 1
ATOM 1617 C C . ARG A 1 191 ? 4.215 8.097 14.186 1.00 84.69 191 ARG A C 1
ATOM 1619 O O . ARG A 1 191 ? 4.132 7.196 15.010 1.00 84.69 191 ARG A O 1
ATOM 1626 N N . ALA A 1 192 ? 4.048 9.382 14.506 1.00 87.81 192 ALA A N 1
ATOM 1627 C CA . ALA A 1 192 ? 3.837 9.845 15.881 1.00 87.81 192 ALA A CA 1
ATOM 1628 C C . ALA A 1 192 ? 2.591 9.221 16.542 1.00 87.81 192 ALA A C 1
ATOM 1630 O O . ALA A 1 192 ? 2.606 8.880 17.723 1.00 87.81 192 ALA A O 1
ATOM 1631 N N . PHE A 1 193 ? 1.517 9.013 15.775 1.00 89.06 193 PHE A N 1
ATOM 1632 C CA . PHE A 1 193 ? 0.325 8.316 16.258 1.00 89.06 193 PHE A CA 1
ATOM 1633 C C . PHE A 1 193 ? 0.611 6.834 16.534 1.00 89.06 193 PHE A C 1
ATOM 1635 O O . PHE A 1 193 ? 0.138 6.295 17.532 1.00 89.06 193 PHE A O 1
ATOM 1642 N N . ILE A 1 194 ? 1.413 6.182 15.689 1.00 92.94 194 ILE A N 1
ATOM 1643 C CA . ILE A 1 194 ? 1.826 4.789 15.900 1.00 92.94 194 ILE A CA 1
ATOM 1644 C C . ILE A 1 194 ? 2.738 4.658 17.126 1.00 92.94 194 ILE A C 1
ATOM 1646 O O . ILE A 1 194 ? 2.559 3.741 17.922 1.00 92.94 194 ILE A O 1
ATOM 1650 N N . GLU A 1 195 ? 3.668 5.589 17.336 1.00 93.06 195 GLU A N 1
ATOM 1651 C CA . GLU A 1 195 ? 4.506 5.632 18.542 1.00 93.06 195 GLU A CA 1
ATOM 1652 C C . GLU A 1 195 ? 3.664 5.811 19.809 1.00 93.06 195 GLU A C 1
ATOM 1654 O O . GLU A 1 195 ? 3.856 5.085 20.785 1.00 93.06 195 GLU A O 1
ATOM 1659 N N . TYR A 1 196 ? 2.669 6.705 19.771 1.00 93.75 196 TYR A N 1
ATOM 1660 C CA . TYR A 1 196 ? 1.693 6.843 20.851 1.00 93.75 196 TYR A CA 1
ATOM 1661 C C . TYR A 1 196 ? 0.940 5.532 21.113 1.00 93.75 196 TYR A C 1
ATOM 1663 O O . TYR A 1 196 ? 0.805 5.123 22.265 1.00 93.75 196 TYR A O 1
ATOM 1671 N N . LYS A 1 197 ? 0.486 4.839 20.059 1.00 94.75 197 LYS A N 1
ATOM 1672 C CA . LYS A 1 197 ? -0.174 3.531 20.182 1.00 94.75 197 LYS A CA 1
ATOM 1673 C C . LYS A 1 197 ? 0.724 2.492 20.845 1.00 94.75 197 LYS A C 1
ATOM 1675 O O . LYS A 1 197 ? 0.257 1.776 21.725 1.00 94.75 197 LYS A O 1
ATOM 1680 N N . VAL A 1 198 ? 2.002 2.433 20.470 1.00 95.50 198 VAL A N 1
ATOM 1681 C CA . VAL A 1 198 ? 2.985 1.541 21.100 1.00 95.50 198 VAL A CA 1
ATOM 1682 C C . VAL A 1 198 ? 3.150 1.876 22.581 1.00 95.50 198 VAL A C 1
ATOM 1684 O O . VAL A 1 198 ? 3.030 0.980 23.411 1.00 95.50 198 VAL A O 1
ATOM 1687 N N . TRP A 1 199 ? 3.354 3.149 22.926 1.00 95.38 199 TRP A N 1
ATOM 1688 C CA . TRP A 1 199 ? 3.489 3.585 24.319 1.00 95.38 199 TRP A CA 1
ATOM 1689 C C . TRP A 1 199 ? 2.246 3.246 25.159 1.00 95.38 199 TRP A C 1
ATOM 1691 O O . TRP A 1 199 ? 2.358 2.659 26.239 1.00 95.38 199 TRP A O 1
ATOM 1701 N N . ALA A 1 200 ? 1.054 3.546 24.636 1.00 94.44 200 ALA A N 1
ATOM 1702 C CA . ALA A 1 200 ? -0.216 3.281 25.308 1.00 94.44 200 ALA A CA 1
ATOM 1703 C C . ALA A 1 200 ? -0.460 1.780 25.502 1.00 94.44 200 ALA A C 1
ATOM 1705 O O . ALA A 1 200 ? -0.988 1.365 26.527 1.00 94.44 200 ALA A O 1
ATOM 1706 N N . LEU A 1 201 ? -0.049 0.956 24.535 1.00 92.94 201 LEU A N 1
ATOM 1707 C CA . LEU A 1 201 ? -0.117 -0.495 24.645 1.00 92.94 201 LEU A CA 1
ATOM 1708 C C . LEU A 1 201 ? 0.981 -1.079 25.529 1.00 92.94 201 LEU A C 1
ATOM 1710 O O . LEU A 1 201 ? 0.884 -2.250 25.844 1.00 92.94 201 LEU A O 1
ATOM 1714 N N . GLN A 1 202 ? 2.024 -0.353 25.919 1.00 90.25 202 GLN A N 1
ATOM 1715 C CA . GLN A 1 202 ? 3.040 -0.852 26.858 1.00 90.25 202 GLN A CA 1
ATOM 1716 C C . GLN A 1 202 ? 2.731 -0.482 28.306 1.00 90.25 202 GLN A C 1
ATOM 1718 O O . GLN A 1 202 ? 3.095 -1.241 29.203 1.00 90.25 202 GLN A O 1
ATOM 1723 N N . SER A 1 203 ? 2.035 0.639 28.495 1.00 83.25 203 SER A N 1
ATOM 1724 C CA . SER A 1 203 ? 1.480 1.081 29.778 1.00 83.25 203 SER A CA 1
ATOM 1725 C C . SER A 1 203 ? 0.377 0.138 30.266 1.00 83.25 203 SER A C 1
ATOM 1727 O O . SER A 1 203 ? 0.219 0.023 31.496 1.00 83.25 203 SER A O 1
#

Secondary structure (DSSP, 8-state):
-HHHHHHHHHHHHHHHHHHHHHHHHHHHHHHHHHHHHHHHHHHHHHHHHHHHHHHHHHHHHTSTTHHHHHHHHHHHSTTSHHHHHHHHHHHHHHHHTT-HHHHHHHHHHHHHH-GGGHHHHHHHHHHHHHHHTT-HHHHHHHHHHHTTT-TTTHHHHHHHHHHHHHHTT-HHHHHHHHHHHHHH-TT-TTHHHHHHHHHHHH-

pLDDT: mean 87.76, std 7.31, range [60.75, 97.69]

Foldseek 3Di:
DVVVVVVVVVVVVVVVVCVVCVVVVVVVVVVVVVVVVVVVVVVVVLVVLQVVLQVQLVVLCPDPCSLVSLVVSLVVQVQYPSNVLSLVVNLVVCLVVVVVVVNVVSLVSCCVSPVVCNVLVVLQVQLSVCVVVVVLVSNLVSLVVNAPVDPSCNLVSLQSQLVSCVVVVVLVRNLVSLVVSCVVPVPDPPNVVSVVVNVVSVD

Radius of gyration: 26.97 Å; chains: 1; bounding box: 78×52×70 Å

Sequence (203 aa):
METTDKLLSFHEKLSNFFHKYIQLILTVIIIFIALILMMAGYNYYKNKKEKEAYINLLQALNQSNAVASLENFVNKYENTQAGFQALLILWNIYYQQSEYSKMQNILNKLKNKYPHKEKILLSYSKAKLAENQKNFDLALKEYKKILNKFTLLDPFIYYDLARIYEIKKEKEKALEYYKKLLENYPDFLNRAFIEYKVWALQS